Protein AF-0000000085039872 (afdb_homodimer)

Solvent-accessible surface area (backbone atoms only — not comparable to full-atom values): 9901 Å² total; per-residue (Å²): 134,81,89,38,72,61,53,52,48,52,49,47,51,44,14,47,50,48,13,51,53,54,41,58,43,52,74,79,41,54,64,68,53,47,43,44,52,51,32,53,51,38,56,72,77,28,50,69,60,43,20,66,67,54,72,44,53,57,71,58,50,53,54,45,37,35,90,90,46,76,33,38,34,58,56,52,52,41,49,38,44,56,66,24,22,34,84,36,50,37,41,59,116,131,84,78,51,69,62,48,47,48,54,47,46,52,43,15,47,50,48,14,52,53,53,41,59,44,55,74,80,41,55,63,66,52,45,42,45,52,50,33,53,51,38,55,71,76,28,49,68,61,43,20,67,67,54,73,45,53,57,70,57,50,52,54,46,37,35,89,90,46,76,34,38,34,58,57,52,53,40,50,38,44,57,67,25,22,36,84,37,49,36,41,59,116

InterPro domains:
  IPR001387 Cro/C1-type, helix-turn-helix domain [cd00093] (43-84)
  IPR010982 Lambda repressor-like, DNA-binding domain superfamily [SSF47413] (28-87)
  IPR014057 Uncharacterized protein HI1420 [PF21716] (3-90)
  IPR014057 Uncharacterized protein HI1420 [PTHR40275] (4-89)
  IPR014057 Uncharacterized protein HI1420 [TIGR02684] (3-89)

pLDDT: mean 90.95, std 14.56, range [36.94, 98.75]

Sequence (186 aa):
MAITKFDIADYLDNEEMIAEYLNTVLEDGDSSDLIVAIGNIAKAIGMTKIAEKTGMSRPSLYKALADGAKPQFETIMKVLKAVGGQINIKPSSMAITKFDIADYLDNEEMIAEYLNTVLEDGDSSDLIVAIGNIAKAIGMTKIAEKTGMSRPSLYKALADGAKPQFETIMKVLKAVGGQINIKPSS

Organism: Cyclobacterium marinum (strain ATCC 25205 / DSM 745 / LMG 13164 / NCIMB 1802) (NCBI:txid880070)

Secondary structure (DSSP, 8-state):
----HHHHHHHHHHHHHHHHHHHHHHHH--HHHHHHHHHHHHHHH-HHHHHHHHT--HHHHHHHTSTT---BHHHHHHHHHHHTEEEEEEE--/---SHHHHHHHHHHHHHHHHHHHHHHHH--HHHHHHHHHHHHHHH-HHHHHHHHT--HHHHHHHTSTT---BHHHHHHHHHHHTEEEEEEE--

Foldseek 3Di:
DPVDPVVVVVVVVQLVVLAVVLVVCVVPHDPLSSLQSLLVLCVVVPLVQLCVQLVHDSVVSCQCSDRPHDHDPSSSQSSCVSSNHHDDDDDPD/DVCPPVVVVVVVVQLVVLAVVLVVCVVPHDPLSSLLSLLVLCVVVPLVQLCVQLVHDSVVSCQCSDRPHDHDPSSSQSSCVSSNHHDDDDDPD

Radius of gyration: 17.69 Å; Cα contacts (8 Å, |Δi|>4): 233; chains: 2; bounding box: 33×69×35 Å

Structure (mmCIF, N/CA/C/O backbone):
data_AF-0000000085039872-model_v1
#
loop_
_entity.id
_entity.type
_entity.pdbx_description
1 polymer 'Addiction module antidote protein'
#
loop_
_atom_site.group_PDB
_atom_site.id
_atom_site.type_symbol
_atom_site.label_atom_id
_atom_site.label_alt_id
_atom_site.label_comp_id
_atom_site.label_asym_id
_atom_site.label_entity_id
_atom_site.label_seq_id
_atom_site.pdbx_PDB_ins_code
_atom_site.Cartn_x
_atom_site.Cartn_y
_atom_site.Cartn_z
_atom_site.occupancy
_atom_site.B_iso_or_equiv
_atom_site.auth_seq_id
_atom_site.auth_comp_id
_atom_site.auth_asym_id
_atom_site.auth_atom_id
_atom_site.pdbx_PDB_model_num
ATOM 1 N N . MET A 1 1 ? 5.84 -37.875 2.061 1 36.94 1 MET A N 1
ATOM 2 C CA . MET A 1 1 ? 5.699 -37.062 0.844 1 36.94 1 MET A CA 1
ATOM 3 C C . MET A 1 1 ? 6.598 -35.844 0.891 1 36.94 1 MET A C 1
ATOM 5 O O . MET A 1 1 ? 6.516 -35.031 1.822 1 36.94 1 MET A O 1
ATOM 9 N N . ALA A 1 2 ? 7.863 -35.812 0.574 1 40.81 2 ALA A N 1
ATOM 10 C CA . ALA A 1 2 ? 9.109 -35.062 0.648 1 40.81 2 ALA A CA 1
ATOM 11 C C . ALA A 1 2 ? 8.93 -33.656 0.064 1 40.81 2 ALA A C 1
ATOM 13 O O . ALA A 1 2 ? 9.891 -33.062 -0.414 1 40.81 2 ALA A O 1
ATOM 14 N N . ILE A 1 3 ? 7.734 -33.188 -0.347 1 49.38 3 ILE A N 1
ATOM 15 C CA . ILE A 1 3 ? 7.371 -31.875 -0.885 1 49.38 3 ILE A CA 1
ATOM 16 C C . ILE A 1 3 ? 7.848 -30.781 0.063 1 49.38 3 ILE A C 1
ATOM 18 O O . ILE A 1 3 ? 7.117 -30.375 0.966 1 49.38 3 ILE A O 1
ATOM 22 N N . THR A 1 4 ? 9.039 -30.953 0.966 1 50.16 4 THR A N 1
ATOM 23 C CA . THR A 1 4 ? 9.758 -30.875 2.232 1 50.16 4 THR A CA 1
ATOM 24 C C . THR A 1 4 ? 10.289 -29.469 2.467 1 50.16 4 THR A C 1
ATOM 26 O O . THR A 1 4 ? 10.234 -28.609 1.573 1 50.16 4 THR A O 1
ATOM 29 N N . LYS A 1 5 ? 11.25 -29.266 3.365 1 52.75 5 LYS A N 1
ATOM 30 C CA . LYS A 1 5 ? 12.109 -28.172 3.822 1 52.75 5 LYS A CA 1
ATOM 31 C C . LYS A 1 5 ? 12.625 -27.344 2.648 1 52.75 5 LYS A C 1
ATOM 33 O O . LYS A 1 5 ? 12.758 -26.125 2.754 1 52.75 5 LYS A O 1
ATOM 38 N N . PHE A 1 6 ? 12.883 -28.078 1.509 1 50.62 6 PHE A N 1
ATOM 39 C CA . PHE A 1 6 ? 13.43 -27.406 0.333 1 50.62 6 PHE A CA 1
ATOM 40 C C . PHE A 1 6 ? 12.391 -26.516 -0.318 1 50.62 6 PHE A C 1
ATOM 42 O O . PHE A 1 6 ? 12.695 -25.375 -0.711 1 50.62 6 PHE A O 1
ATOM 49 N N . ASP A 1 7 ? 11.07 -27 -0.338 1 59.34 7 ASP A N 1
ATOM 50 C CA . ASP A 1 7 ? 10.008 -26.203 -0.963 1 59.34 7 ASP A CA 1
ATOM 51 C C . ASP A 1 7 ? 9.734 -24.922 -0.178 1 59.34 7 ASP A C 1
ATOM 53 O O . ASP A 1 7 ? 9.57 -23.859 -0.765 1 59.34 7 ASP A O 1
ATOM 57 N N . ILE A 1 8 ? 9.961 -25.25 1.129 1 58.97 8 ILE A N 1
ATOM 58 C CA . ILE A 1 8 ? 9.711 -24.078 1.964 1 58.97 8 ILE A CA 1
ATOM 59 C C . ILE A 1 8 ? 10.867 -23.094 1.818 1 58.97 8 ILE A C 1
ATOM 61 O O . ILE A 1 8 ? 10.648 -21.875 1.741 1 58.97 8 ILE A O 1
ATOM 65 N N . ALA A 1 9 ? 12.039 -23.641 1.835 1 59.62 9 ALA A N 1
ATOM 66 C CA . ALA A 1 9 ? 13.219 -22.797 1.682 1 59.62 9 ALA A CA 1
ATOM 67 C C . ALA A 1 9 ? 13.195 -22.047 0.348 1 59.62 9 ALA A C 1
ATOM 69 O O . ALA A 1 9 ? 13.516 -20.859 0.286 1 59.62 9 ALA A O 1
ATOM 70 N N . ASP A 1 10 ? 12.773 -22.797 -0.732 1 68.5 10 ASP A N 1
ATOM 71 C CA . ASP A 1 10 ? 12.688 -22.172 -2.051 1 68.5 10 ASP A CA 1
ATOM 72 C C . ASP A 1 10 ? 11.586 -21.109 -2.084 1 68.5 10 ASP A C 1
ATOM 74 O O . ASP A 1 10 ? 11.773 -20.047 -2.674 1 68.5 10 ASP A O 1
ATOM 78 N N . TYR A 1 11 ? 10.625 -21.531 -1.371 1 69.75 11 TYR A N 1
ATOM 79 C CA . TYR A 1 11 ? 9.516 -20.594 -1.302 1 69.75 11 TYR A CA 1
ATOM 80 C C . TYR A 1 11 ? 9.922 -19.328 -0.552 1 69.75 11 TYR A C 1
ATOM 82 O O . TYR A 1 11 ? 9.664 -18.203 -1.019 1 69.75 11 TYR A O 1
ATOM 90 N N . LEU A 1 12 ? 10.594 -19.547 0.57 1 69.25 12 LEU A N 1
ATOM 91 C CA . LEU A 1 12 ? 11.055 -18.422 1.383 1 69.25 12 LEU A CA 1
ATOM 92 C C . LEU A 1 12 ? 12.07 -17.578 0.619 1 69.25 12 LEU A C 1
ATOM 94 O O . LEU A 1 12 ? 12.016 -16.344 0.664 1 69.25 12 LEU A O 1
ATOM 98 N N . ASP A 1 13 ? 12.883 -18.297 0.094 1 74.75 13 ASP A N 1
ATOM 99 C CA . ASP A 1 13 ? 13.891 -17.594 -0.701 1 74.75 13 ASP A CA 1
ATOM 100 C C . ASP A 1 13 ? 13.234 -16.766 -1.812 1 74.75 13 ASP A C 1
ATOM 102 O O . ASP A 1 13 ? 13.672 -15.656 -2.109 1 74.75 13 ASP A O 1
ATOM 106 N N . ASN A 1 14 ? 12.18 -17.312 -2.146 1 88.06 14 ASN A N 1
ATOM 107 C CA . ASN A 1 14 ? 11.469 -16.594 -3.209 1 88.06 14 ASN A CA 1
ATOM 108 C C . ASN A 1 14 ? 10.766 -15.359 -2.68 1 88.06 14 ASN A C 1
ATOM 110 O O . ASN A 1 14 ? 10.852 -14.281 -3.279 1 88.06 14 ASN A O 1
ATOM 114 N N . GLU A 1 15 ? 10.25 -15.516 -1.491 1 94.69 15 GLU A N 1
ATOM 115 C CA . GLU A 1 15 ? 9.555 -14.367 -0.929 1 94.69 15 GLU A CA 1
ATOM 116 C C . GLU A 1 15 ? 10.539 -13.258 -0.555 1 94.69 15 GLU A C 1
ATOM 118 O O . GLU A 1 15 ? 10.234 -12.07 -0.717 1 94.69 15 GLU A O 1
ATOM 123 N N . GLU A 1 16 ? 11.68 -13.68 -0.037 1 95.12 16 GLU A N 1
ATOM 124 C CA . GLU A 1 16 ? 12.727 -12.711 0.293 1 95.12 16 GLU A CA 1
ATOM 125 C C . GLU A 1 16 ? 13.203 -11.969 -0.952 1 95.12 16 GLU A C 1
ATOM 127 O O . GLU A 1 16 ? 13.414 -10.758 -0.916 1 95.12 16 GLU A O 1
ATOM 132 N N . MET A 1 17 ? 13.391 -12.688 -1.987 1 95.12 17 MET A N 1
ATOM 133 C CA . MET A 1 17 ? 13.836 -12.094 -3.244 1 95.12 17 MET A CA 1
ATOM 134 C C . MET A 1 17 ? 12.781 -11.148 -3.801 1 95.12 17 MET A C 1
ATOM 136 O O . MET A 1 17 ? 13.109 -10.07 -4.309 1 95.12 17 MET A O 1
ATOM 140 N N . ILE A 1 18 ? 11.539 -11.555 -3.693 1 96.75 18 ILE A N 1
ATOM 141 C CA . ILE A 1 18 ? 10.43 -10.727 -4.148 1 96.75 18 ILE A CA 1
ATOM 142 C C . ILE A 1 18 ? 10.406 -9.414 -3.365 1 96.75 18 ILE A C 1
ATOM 144 O O . ILE A 1 18 ? 10.32 -8.336 -3.953 1 96.75 18 ILE A O 1
ATOM 148 N N . ALA A 1 19 ? 10.523 -9.531 -2.076 1 97.19 19 ALA A N 1
ATOM 149 C CA . ALA A 1 19 ? 10.531 -8.336 -1.235 1 97.19 19 ALA A CA 1
ATOM 150 C C . ALA A 1 19 ? 11.688 -7.414 -1.602 1 97.19 19 ALA A C 1
ATOM 152 O O . ALA A 1 19 ? 11.508 -6.199 -1.713 1 97.19 19 ALA A O 1
ATOM 153 N N . GLU A 1 20 ? 12.844 -7.969 -1.755 1 96.62 20 GLU A N 1
ATOM 154 C CA . GLU A 1 20 ? 14.016 -7.18 -2.113 1 96.62 20 GLU A CA 1
ATOM 155 C C . GLU A 1 20 ? 13.82 -6.469 -3.449 1 96.62 20 GLU A C 1
ATOM 157 O O . GLU A 1 20 ? 14.133 -5.285 -3.582 1 96.62 20 GLU A O 1
ATOM 162 N N . TYR A 1 21 ? 13.336 -7.172 -4.41 1 96.94 21 TYR A N 1
ATOM 163 C CA . TYR A 1 21 ? 13.094 -6.602 -5.73 1 96.94 21 TYR A CA 1
ATOM 164 C C . TYR A 1 21 ? 12.102 -5.445 -5.648 1 96.94 21 TYR A C 1
ATOM 166 O O . TYR A 1 21 ? 12.352 -4.371 -6.203 1 96.94 21 TYR A O 1
ATOM 174 N N . LEU A 1 22 ? 11 -5.664 -4.941 1 97.62 22 LEU A N 1
ATOM 175 C CA . LEU A 1 22 ? 9.969 -4.637 -4.836 1 97.62 22 LEU A CA 1
ATOM 176 C C . LEU A 1 22 ? 10.492 -3.418 -4.078 1 97.62 22 LEU A C 1
ATOM 178 O O . LEU A 1 22 ? 10.141 -2.281 -4.406 1 97.62 22 LEU A O 1
ATOM 182 N N . ASN A 1 23 ? 11.344 -3.66 -3.08 1 97.69 23 ASN A N 1
ATOM 183 C CA . ASN A 1 23 ? 11.938 -2.541 -2.354 1 97.69 23 ASN A CA 1
ATOM 184 C C . ASN A 1 23 ? 12.891 -1.744 -3.232 1 97.69 23 ASN A C 1
ATOM 186 O O . ASN A 1 23 ? 13.008 -0.526 -3.086 1 97.69 23 ASN A O 1
ATOM 190 N N . THR A 1 24 ? 13.578 -2.408 -4.145 1 97.25 24 THR A N 1
ATOM 191 C CA . THR A 1 24 ? 14.414 -1.697 -5.109 1 97.25 24 THR A CA 1
ATOM 192 C C . THR A 1 24 ? 13.562 -0.798 -6 1 97.25 24 THR A C 1
ATOM 194 O O . THR A 1 24 ? 13.961 0.325 -6.316 1 97.25 24 THR A O 1
ATOM 197 N N . VAL A 1 25 ? 12.398 -1.268 -6.406 1 96.75 25 VAL A N 1
ATOM 198 C CA . VAL A 1 25 ? 11.469 -0.5 -7.227 1 96.75 25 VAL A CA 1
ATOM 199 C C . VAL A 1 25 ? 10.984 0.726 -6.457 1 96.75 25 VAL A C 1
ATOM 201 O O . VAL A 1 25 ? 10.867 1.816 -7.02 1 96.75 25 VAL A O 1
ATOM 204 N N . LEU A 1 26 ? 10.75 0.556 -5.172 1 95.69 26 LEU A N 1
ATOM 205 C CA . LEU A 1 26 ? 10.195 1.605 -4.32 1 95.69 26 LEU A CA 1
ATOM 206 C C . LEU A 1 26 ? 11.227 2.703 -4.078 1 95.69 26 LEU A C 1
ATOM 208 O O . LEU A 1 26 ? 10.867 3.834 -3.742 1 95.69 26 LEU A O 1
ATOM 212 N N . GLU A 1 27 ? 12.523 2.428 -4.141 1 92.88 27 GLU A N 1
ATOM 213 C CA . GLU A 1 27 ? 13.578 3.396 -3.859 1 92.88 27 GLU A CA 1
ATOM 214 C C . GLU A 1 27 ? 13.484 4.602 -4.789 1 92.88 27 GLU A C 1
ATOM 216 O O . GLU A 1 27 ? 13.602 5.746 -4.348 1 92.88 27 GLU A O 1
ATOM 221 N N . ASP A 1 28 ? 13.172 4.34 -6.027 1 91.81 28 ASP A N 1
ATOM 222 C CA . ASP A 1 28 ? 13.164 5.441 -6.984 1 91.81 28 ASP A CA 1
ATOM 223 C C . ASP A 1 28 ? 11.859 5.477 -7.773 1 91.81 28 ASP A C 1
ATOM 225 O O . ASP A 1 28 ? 11.672 6.336 -8.633 1 91.81 28 ASP A O 1
ATOM 229 N N . GLY A 1 29 ? 11.047 4.594 -7.496 1 92.81 29 GLY A N 1
ATOM 230 C CA . GLY A 1 29 ? 9.828 4.488 -8.289 1 92.81 29 GLY A CA 1
ATOM 231 C C . GLY A 1 29 ? 8.609 5.062 -7.582 1 92.81 29 GLY A C 1
ATOM 232 O O . GLY A 1 29 ? 8.688 5.453 -6.414 1 92.81 29 GLY A O 1
ATOM 233 N N . ASP A 1 30 ? 7.551 5.156 -8.375 1 93.62 30 ASP A N 1
ATOM 234 C CA . ASP A 1 30 ? 6.273 5.617 -7.84 1 93.62 30 ASP A CA 1
ATOM 235 C C . ASP A 1 30 ? 5.262 4.477 -7.77 1 93.62 30 ASP A C 1
ATOM 237 O O . ASP A 1 30 ? 5.629 3.305 -7.902 1 93.62 30 ASP A O 1
ATOM 241 N N . SER A 1 31 ? 4.039 4.816 -7.445 1 95.44 31 SER A N 1
ATOM 242 C CA . SER A 1 31 ? 3.002 3.807 -7.273 1 95.44 31 SER A CA 1
ATOM 243 C C . SER A 1 31 ? 2.789 3.008 -8.555 1 95.44 31 SER A C 1
ATOM 245 O O . SER A 1 31 ? 2.555 1.798 -8.508 1 95.44 31 SER A O 1
ATOM 247 N N . SER A 1 32 ? 2.867 3.648 -9.711 1 96.88 32 SER A N 1
ATOM 248 C CA . SER A 1 32 ? 2.699 2.961 -10.984 1 96.88 32 SER A CA 1
ATOM 249 C C . SER A 1 32 ? 3.799 1.928 -11.203 1 96.88 32 SER A C 1
ATOM 251 O O . SER A 1 32 ? 3.535 0.827 -11.695 1 96.88 32 SER A O 1
ATOM 253 N N . ASP A 1 33 ? 5.035 2.326 -10.883 1 97.19 33 ASP A N 1
ATOM 254 C CA . ASP A 1 33 ? 6.148 1.394 -11.008 1 97.19 33 ASP A CA 1
ATOM 255 C C . ASP A 1 33 ? 5.93 0.156 -10.133 1 97.19 33 ASP A C 1
ATOM 257 O O . ASP A 1 33 ? 6.254 -0.961 -10.547 1 97.19 33 ASP A O 1
ATOM 261 N N . LEU A 1 34 ? 5.449 0.405 -8.969 1 97.5 34 LEU A N 1
ATOM 262 C CA . LEU A 1 34 ? 5.211 -0.714 -8.07 1 97.5 34 LEU A CA 1
ATOM 263 C C . LEU A 1 34 ? 4.125 -1.636 -8.617 1 97.5 34 LEU A C 1
ATOM 265 O O . LEU A 1 34 ? 4.266 -2.859 -8.57 1 97.5 34 LEU A O 1
ATOM 269 N N . ILE A 1 35 ? 3.078 -1.076 -9.141 1 97.94 35 ILE A N 1
ATOM 270 C CA . ILE A 1 35 ? 1.98 -1.853 -9.711 1 97.94 35 ILE A CA 1
ATOM 271 C C . ILE A 1 35 ? 2.5 -2.719 -10.859 1 97.94 35 ILE A C 1
ATOM 273 O O . ILE A 1 35 ? 2.189 -3.91 -10.93 1 97.94 35 ILE A O 1
ATOM 277 N N . VAL A 1 36 ? 3.311 -2.152 -11.688 1 97.06 36 VAL A N 1
ATOM 278 C CA . VAL A 1 36 ? 3.881 -2.875 -12.812 1 97.06 36 VAL A CA 1
ATOM 279 C C . VAL A 1 36 ? 4.746 -4.027 -12.312 1 97.06 36 VAL A C 1
ATOM 281 O O . VAL A 1 36 ? 4.648 -5.148 -12.812 1 97.06 36 VAL A O 1
ATOM 284 N N . ALA A 1 37 ? 5.574 -3.74 -11.336 1 97.81 37 ALA A N 1
ATOM 285 C CA . ALA A 1 37 ? 6.453 -4.766 -10.773 1 97.81 37 ALA A CA 1
ATOM 286 C C . ALA A 1 37 ? 5.645 -5.91 -10.172 1 97.81 37 ALA A C 1
ATOM 288 O O . ALA A 1 37 ? 5.949 -7.082 -10.398 1 97.81 37 ALA A O 1
ATOM 289 N N . ILE A 1 38 ? 4.641 -5.559 -9.422 1 98.06 38 ILE A N 1
ATOM 290 C CA . ILE A 1 38 ? 3.768 -6.562 -8.828 1 98.06 38 ILE A CA 1
ATOM 291 C C . ILE A 1 38 ? 3.098 -7.383 -9.922 1 98.06 38 ILE A C 1
ATOM 293 O O . ILE A 1 38 ? 3.01 -8.609 -9.828 1 98.06 38 ILE A O 1
ATOM 297 N N . GLY A 1 39 ? 2.598 -6.719 -10.883 1 97.69 39 GLY A N 1
ATOM 298 C CA . GLY A 1 39 ? 1.987 -7.398 -12.008 1 97.69 39 GLY A CA 1
ATOM 299 C C . GLY A 1 39 ? 2.924 -8.383 -12.688 1 97.69 39 GLY A C 1
ATOM 300 O O . GLY A 1 39 ? 2.523 -9.492 -13.031 1 97.69 39 GLY A O 1
ATOM 301 N N . ASN A 1 40 ? 4.172 -8.008 -12.945 1 97.44 40 ASN A N 1
ATOM 302 C CA . ASN A 1 40 ? 5.168 -8.883 -13.555 1 97.44 40 ASN A CA 1
ATOM 303 C C . ASN A 1 40 ? 5.41 -10.125 -12.711 1 97.44 40 ASN A C 1
ATOM 305 O O . ASN A 1 40 ? 5.508 -11.234 -13.242 1 97.44 40 ASN A O 1
ATOM 309 N N . ILE A 1 41 ? 5.52 -9.891 -11.43 1 97.56 41 ILE A N 1
ATOM 310 C CA . ILE A 1 41 ? 5.723 -11.008 -10.516 1 97.56 41 ILE A CA 1
ATOM 311 C C . ILE A 1 41 ? 4.512 -11.938 -10.555 1 97.56 41 ILE A C 1
ATOM 313 O O . ILE A 1 41 ? 4.656 -13.156 -10.617 1 97.56 41 ILE A O 1
ATOM 317 N N . ALA A 1 42 ? 3.309 -11.391 -10.5 1 97.44 42 ALA A N 1
ATOM 318 C CA . ALA A 1 42 ? 2.07 -12.164 -10.539 1 97.44 42 ALA A CA 1
ATOM 319 C C . ALA A 1 42 ? 2.002 -13.023 -11.805 1 97.44 42 ALA A C 1
ATOM 321 O O . ALA A 1 42 ? 1.667 -14.203 -11.734 1 97.44 42 ALA A O 1
ATOM 322 N N . LYS A 1 43 ? 2.332 -12.438 -12.914 1 96.69 43 LYS A N 1
ATOM 323 C CA . LYS A 1 43 ? 2.342 -13.164 -14.18 1 96.69 43 LYS A CA 1
ATOM 324 C C . LYS A 1 43 ? 3.363 -14.297 -14.156 1 96.69 43 LYS A C 1
ATOM 326 O O . LYS A 1 43 ? 3.092 -15.391 -14.648 1 96.69 43 LYS A O 1
ATOM 331 N N . ALA A 1 44 ? 4.52 -14.039 -13.633 1 95.69 44 ALA A N 1
ATOM 332 C CA . ALA A 1 44 ? 5.574 -15.047 -13.555 1 95.69 44 ALA A CA 1
ATOM 333 C C . ALA A 1 44 ? 5.137 -16.219 -12.695 1 95.69 44 ALA A C 1
ATOM 335 O O . ALA A 1 44 ? 5.445 -17.375 -13.008 1 95.69 44 ALA A O 1
ATOM 336 N N . ILE A 1 45 ? 4.488 -15.977 -11.609 1 94.5 45 ILE A N 1
ATOM 337 C CA . ILE A 1 45 ? 3.996 -17.016 -10.711 1 94.5 45 ILE A CA 1
ATOM 338 C C . ILE A 1 45 ? 2.855 -17.781 -11.383 1 94.5 45 ILE A C 1
ATOM 340 O O . ILE A 1 45 ? 2.764 -19 -11.266 1 94.5 45 ILE A O 1
ATOM 344 N N . GLY A 1 46 ? 2.053 -17.094 -12.117 1 96.94 46 GLY A N 1
ATOM 345 C CA . GLY A 1 46 ? 0.875 -17.641 -12.773 1 96.94 46 GLY A CA 1
ATOM 346 C C . GLY A 1 46 ? -0.42 -17.016 -12.289 1 96.94 46 GLY A C 1
ATOM 347 O O . GLY A 1 46 ? -0.792 -17.172 -11.125 1 96.94 46 GLY A O 1
ATOM 348 N N . MET A 1 47 ? -1.187 -16.469 -13.203 1 97.5 47 MET A N 1
ATOM 349 C CA . MET A 1 47 ? -2.379 -15.688 -12.867 1 97.5 47 MET A CA 1
ATOM 350 C C . MET A 1 47 ? -3.475 -16.594 -12.312 1 97.5 47 MET A C 1
ATOM 352 O O . MET A 1 47 ? -4.316 -16.141 -11.531 1 97.5 47 MET A O 1
ATOM 356 N N . THR A 1 48 ? -3.514 -17.844 -12.672 1 98.06 48 THR A N 1
ATOM 357 C CA . THR A 1 48 ? -4.473 -18.781 -12.109 1 98.06 48 THR A CA 1
ATOM 358 C C . THR A 1 48 ? -4.254 -18.953 -10.609 1 98.06 48 THR A C 1
ATOM 360 O O . THR A 1 48 ? -5.207 -18.875 -9.828 1 98.06 48 THR A O 1
ATOM 363 N N . LYS A 1 49 ? -2.998 -19.109 -10.234 1 97.69 49 LYS A N 1
ATOM 364 C CA . LYS A 1 49 ? -2.656 -19.234 -8.82 1 97.69 49 LYS A 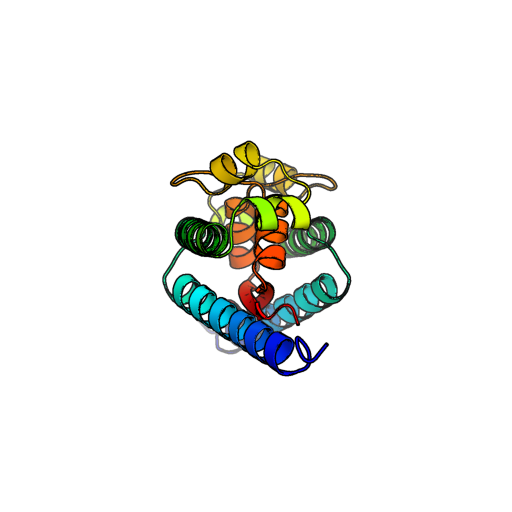CA 1
ATOM 365 C C . LYS A 1 49 ? -2.967 -17.953 -8.055 1 97.69 49 LYS A C 1
ATOM 367 O O . LYS A 1 49 ? -3.492 -18 -6.941 1 97.69 49 LYS A O 1
ATOM 372 N N . ILE A 1 50 ? -2.635 -16.812 -8.656 1 97.94 50 ILE A N 1
ATOM 373 C CA . ILE A 1 50 ? -2.893 -15.523 -8.031 1 97.94 50 ILE A CA 1
ATOM 374 C C . ILE A 1 50 ? -4.395 -15.336 -7.836 1 97.94 50 ILE A C 1
ATOM 376 O O . ILE A 1 50 ? -4.836 -14.867 -6.781 1 97.94 50 ILE A O 1
ATOM 380 N N . ALA A 1 51 ? -5.176 -15.695 -8.812 1 98.69 51 ALA A N 1
ATOM 381 C CA . ALA A 1 51 ? -6.633 -15.602 -8.727 1 98.69 51 ALA A CA 1
ATOM 382 C C . ALA A 1 51 ? -7.168 -16.438 -7.566 1 98.69 51 ALA A C 1
ATOM 384 O O . ALA A 1 51 ? -8.023 -15.969 -6.805 1 98.69 51 ALA A O 1
ATOM 385 N N . GLU A 1 52 ? -6.703 -17.578 -7.395 1 98.31 52 GLU A N 1
ATOM 386 C CA . GLU A 1 52 ? -7.121 -18.469 -6.312 1 98.31 52 GLU A CA 1
ATOM 387 C C . GLU A 1 52 ? -6.785 -17.875 -4.949 1 98.31 52 GLU A C 1
ATOM 389 O O . GLU A 1 52 ? -7.629 -17.859 -4.047 1 98.31 52 GLU A O 1
ATOM 394 N N . LYS A 1 53 ? -5.617 -17.344 -4.832 1 97.06 53 LYS A N 1
ATOM 395 C CA . LYS A 1 53 ? -5.156 -16.812 -3.551 1 97.06 53 LYS A CA 1
ATOM 396 C C . LYS A 1 53 ? -5.883 -15.523 -3.191 1 97.06 53 LYS A C 1
ATOM 398 O O . LYS A 1 53 ? -6.113 -15.234 -2.016 1 97.06 53 LYS A O 1
ATOM 403 N N . THR A 1 54 ? -6.234 -14.727 -4.18 1 97.94 54 THR A N 1
ATOM 404 C CA . THR A 1 54 ? -6.816 -13.406 -3.934 1 97.94 54 THR A CA 1
ATOM 405 C C . THR A 1 54 ? -8.336 -13.477 -3.918 1 97.94 54 THR A C 1
ATOM 407 O O . THR A 1 54 ? -9.008 -12.562 -3.438 1 97.94 54 THR A O 1
ATOM 410 N N . GLY A 1 55 ? -8.914 -14.484 -4.555 1 98.25 55 GLY A N 1
ATOM 411 C CA . GLY A 1 55 ? -10.352 -14.57 -4.73 1 98.25 55 GLY A CA 1
ATOM 412 C C . GLY A 1 55 ? -10.867 -13.672 -5.844 1 98.25 55 GLY A C 1
ATOM 413 O O . GLY A 1 55 ? -12.07 -13.406 -5.926 1 98.25 55 GLY A O 1
ATOM 414 N N . MET A 1 56 ? -10.016 -13.211 -6.699 1 98.38 56 MET A N 1
ATOM 415 C CA . MET A 1 56 ? -10.383 -12.375 -7.836 1 98.38 56 MET A CA 1
ATOM 416 C C . MET A 1 56 ? -10.352 -13.164 -9.133 1 98.38 56 MET A C 1
ATOM 418 O O . MET A 1 56 ? -9.633 -14.164 -9.242 1 98.38 56 MET A O 1
ATOM 422 N N . SER A 1 57 ? -11.117 -12.727 -10.078 1 98.5 57 SER A N 1
ATOM 423 C CA . SER A 1 57 ? -11.078 -13.398 -11.375 1 98.5 57 SER A CA 1
ATOM 424 C C . SER A 1 57 ? -9.828 -13.023 -12.156 1 98.5 57 SER A C 1
ATOM 426 O O . SER A 1 57 ? -9.266 -11.945 -11.961 1 98.5 57 SER A O 1
ATOM 428 N N . ARG A 1 58 ? -9.445 -13.906 -13.047 1 98.12 58 ARG A N 1
ATOM 429 C CA . ARG A 1 58 ? -8.289 -13.641 -13.891 1 98.12 58 ARG A CA 1
ATOM 430 C C . ARG A 1 58 ? -8.484 -12.359 -14.703 1 98.12 58 ARG A C 1
ATOM 432 O O . ARG A 1 58 ? -7.602 -11.5 -14.727 1 98.12 58 ARG A O 1
ATOM 439 N N . PRO A 1 59 ? -9.586 -12.133 -15.359 1 98.25 59 PRO A N 1
ATOM 440 C CA . PRO A 1 59 ? -9.773 -10.875 -16.078 1 98.25 59 PRO A CA 1
ATOM 441 C C . PRO A 1 59 ? -9.672 -9.648 -15.18 1 98.25 59 PRO A C 1
ATOM 443 O O . PRO A 1 59 ? -9.086 -8.633 -15.578 1 98.25 59 PRO A O 1
ATOM 446 N N . SER A 1 60 ? -10.188 -9.703 -14 1 98.5 60 SER A N 1
ATOM 447 C CA . SER A 1 60 ? -10.094 -8.594 -13.055 1 98.5 60 SER A CA 1
ATOM 448 C C . SER A 1 60 ? -8.648 -8.305 -12.688 1 98.5 60 SER A C 1
ATOM 450 O O . SER A 1 60 ? -8.25 -7.141 -12.578 1 98.5 60 SER A O 1
ATOM 452 N N . LEU A 1 61 ? -7.898 -9.352 -12.508 1 98.75 61 LEU A N 1
ATOM 453 C CA . LEU A 1 61 ? -6.496 -9.203 -12.141 1 98.75 61 LEU A CA 1
ATOM 454 C C . LEU A 1 61 ? -5.695 -8.578 -13.273 1 98.75 61 LEU A C 1
ATOM 456 O O . LEU A 1 61 ? -4.867 -7.691 -13.047 1 98.75 61 LEU A O 1
ATOM 460 N N . TYR A 1 62 ? -5.93 -8.961 -14.461 1 98.19 62 TYR A N 1
ATOM 461 C CA . TYR A 1 62 ? -5.238 -8.398 -15.609 1 98.19 62 TYR A CA 1
ATOM 462 C C . TYR A 1 62 ? -5.566 -6.918 -15.766 1 98.19 62 TYR A C 1
ATOM 464 O O . TYR A 1 62 ? -4.695 -6.113 -16.109 1 98.19 62 TYR A O 1
ATOM 472 N N . LYS A 1 63 ? -6.77 -6.621 -15.555 1 98.19 63 LYS A N 1
ATOM 473 C CA . LYS A 1 63 ? -7.18 -5.223 -15.648 1 98.19 63 LYS A CA 1
ATOM 474 C C . LYS A 1 63 ? -6.52 -4.387 -14.555 1 98.19 63 LYS A C 1
ATOM 476 O O . LYS A 1 63 ? -6.02 -3.291 -14.82 1 98.19 63 LYS A O 1
ATOM 481 N N . ALA A 1 64 ? -6.523 -4.867 -13.398 1 98.44 64 ALA A N 1
ATOM 482 C CA . ALA A 1 64 ? -6.012 -4.141 -12.242 1 98.44 64 ALA A CA 1
ATOM 483 C C . ALA A 1 64 ? -4.5 -3.938 -12.344 1 98.44 64 ALA A C 1
ATOM 485 O O . ALA A 1 64 ? -3.965 -2.945 -11.852 1 98.44 64 ALA A O 1
ATOM 486 N N . LEU A 1 65 ? -3.799 -4.895 -12.969 1 98.25 65 LEU A N 1
ATOM 487 C CA . LEU A 1 65 ? -2.342 -4.875 -12.992 1 98.25 65 LEU A CA 1
ATOM 488 C C . LEU A 1 65 ? -1.823 -4.402 -14.352 1 98.25 65 LEU A C 1
ATOM 490 O O . LEU A 1 65 ? -0.63 -4.516 -14.633 1 98.25 65 LEU A O 1
ATOM 494 N N . ALA A 1 66 ? -2.715 -3.941 -15.164 1 96.81 66 ALA A N 1
ATOM 495 C CA . ALA A 1 66 ? -2.342 -3.451 -16.484 1 96.81 66 ALA A CA 1
ATOM 496 C C . ALA A 1 66 ? -1.587 -2.129 -16.391 1 96.81 66 ALA A C 1
ATOM 498 O O . ALA A 1 66 ? -1.734 -1.394 -15.414 1 96.81 66 ALA A O 1
ATOM 499 N N . ASP A 1 67 ? -0.77 -1.842 -17.375 1 93.69 67 ASP A N 1
ATOM 500 C CA . ASP A 1 67 ? -0.084 -0.555 -17.438 1 93.69 67 ASP A CA 1
ATOM 501 C C . ASP A 1 67 ? -1.082 0.601 -17.422 1 93.69 67 ASP A C 1
ATOM 503 O O . ASP A 1 67 ? -2.066 0.59 -18.156 1 93.69 67 ASP A O 1
ATOM 507 N N . GLY A 1 68 ? -0.788 1.567 -16.516 1 95.25 68 GLY A N 1
ATOM 508 C CA . GLY A 1 68 ? -1.624 2.756 -16.469 1 95.25 68 GLY A CA 1
ATOM 509 C C . GLY A 1 68 ? -2.867 2.576 -15.609 1 95.25 68 GLY A C 1
ATOM 510 O O . GLY A 1 68 ? -3.615 3.531 -15.383 1 95.25 68 GLY A O 1
ATOM 511 N N . ALA A 1 69 ? -3.156 1.354 -15.125 1 97.25 69 ALA A N 1
ATOM 512 C CA . ALA A 1 69 ? -4.324 1.1 -14.289 1 97.25 69 ALA A CA 1
ATOM 513 C C . ALA A 1 69 ? -4.234 1.867 -12.969 1 97.25 69 ALA A C 1
ATOM 515 O O . ALA A 1 69 ? -3.145 2.271 -12.555 1 97.25 69 ALA A O 1
ATOM 516 N N . LYS A 1 70 ? -5.352 2.105 -12.406 1 97.88 70 LYS A N 1
ATOM 517 C CA . LYS A 1 70 ? -5.477 2.742 -11.094 1 97.88 70 LYS A CA 1
ATOM 518 C C . LYS A 1 70 ? -6.23 1.845 -10.117 1 97.88 70 LYS A C 1
ATOM 520 O O . LYS A 1 70 ? -7.305 2.213 -9.633 1 97.88 70 LYS A O 1
ATOM 525 N N . PRO A 1 71 ? -5.676 0.751 -9.805 1 98.69 71 PRO A N 1
ATOM 526 C CA . PRO A 1 71 ? -6.367 -0.226 -8.961 1 98.69 71 PRO A CA 1
ATOM 527 C C . PRO A 1 71 ? -6.676 0.312 -7.562 1 98.69 71 PRO A C 1
ATOM 529 O O . PRO A 1 71 ? -6.039 1.27 -7.113 1 98.69 71 PRO A O 1
ATOM 532 N N . GLN A 1 72 ? -7.652 -0.348 -6.984 1 98.56 72 GLN A N 1
ATOM 533 C CA . GLN A 1 72 ? -7.941 -0.08 -5.582 1 98.56 72 GLN A CA 1
ATOM 534 C C . GLN A 1 72 ? -6.773 -0.499 -4.691 1 98.56 72 GLN A C 1
ATOM 536 O O . GLN A 1 72 ? -6.051 -1.444 -5.012 1 98.56 72 GLN A O 1
ATOM 541 N N . PHE A 1 73 ? -6.695 0.186 -3.566 1 98.56 73 PHE A N 1
ATOM 542 C CA . PHE A 1 73 ? -5.668 -0.131 -2.578 1 98.56 73 PHE A CA 1
ATOM 543 C C . PHE A 1 73 ? -5.816 -1.567 -2.09 1 98.56 73 PHE A C 1
ATOM 545 O O . PHE A 1 73 ? -4.836 -2.314 -2.041 1 98.56 73 PHE A O 1
ATOM 552 N N . GLU A 1 74 ? -7.008 -1.979 -1.809 1 98 74 GLU A N 1
ATOM 553 C CA . GLU A 1 74 ? -7.273 -3.326 -1.312 1 98 74 GLU A CA 1
ATOM 554 C C . GLU A 1 74 ? -6.832 -4.383 -2.322 1 98 74 GLU A C 1
ATOM 556 O O . GLU A 1 74 ? -6.293 -5.426 -1.942 1 98 74 GLU A O 1
ATOM 561 N N . THR A 1 75 ? -7.051 -4.145 -3.557 1 98.38 75 THR A N 1
ATOM 562 C CA . THR A 1 75 ? -6.664 -5.07 -4.613 1 98.38 75 THR A CA 1
ATOM 563 C C . THR A 1 75 ? -5.156 -5.289 -4.621 1 98.38 75 THR A C 1
ATOM 565 O O . THR A 1 75 ? -4.688 -6.43 -4.648 1 98.38 75 THR A O 1
ATOM 568 N N . ILE A 1 76 ? -4.41 -4.176 -4.582 1 98.38 76 ILE A N 1
ATOM 569 C CA . ILE A 1 76 ? -2.955 -4.262 -4.617 1 98.38 76 ILE A CA 1
ATOM 570 C C . ILE A 1 76 ? -2.451 -4.992 -3.375 1 98.38 76 ILE A C 1
ATOM 572 O O . ILE A 1 76 ? -1.527 -5.805 -3.457 1 98.38 76 ILE A O 1
ATOM 576 N N . MET A 1 77 ? -3.066 -4.707 -2.252 1 97.56 77 MET A N 1
ATOM 577 C CA . MET A 1 77 ? -2.67 -5.387 -1.022 1 97.56 77 MET A CA 1
ATOM 578 C C . MET A 1 77 ? -2.896 -6.891 -1.135 1 97.56 77 MET A C 1
ATOM 580 O O . MET A 1 77 ? -2.049 -7.684 -0.721 1 97.56 77 MET A O 1
ATOM 584 N N . LYS A 1 78 ? -4.016 -7.305 -1.661 1 97.12 78 LYS A N 1
ATOM 585 C CA . LYS A 1 78 ? -4.316 -8.727 -1.834 1 97.12 78 LYS A CA 1
ATOM 586 C C . LYS A 1 78 ? -3.311 -9.391 -2.764 1 97.12 78 LYS A C 1
ATOM 588 O O . LYS A 1 78 ? -2.82 -10.484 -2.477 1 97.12 78 LYS A O 1
ATOM 593 N N . VAL A 1 79 ? -3.055 -8.75 -3.873 1 98.38 79 VAL A N 1
ATOM 594 C CA . VAL A 1 79 ? -2.129 -9.328 -4.84 1 98.38 79 VAL A CA 1
ATOM 595 C C . VAL A 1 79 ? -0.723 -9.375 -4.246 1 98.38 79 VAL A C 1
ATOM 597 O O . VAL A 1 79 ? 0.005 -10.352 -4.43 1 98.38 79 VAL A O 1
ATOM 600 N N . LEU A 1 80 ? -0.297 -8.312 -3.578 1 98 80 LEU A N 1
ATOM 601 C CA . LEU A 1 80 ? 1.009 -8.281 -2.93 1 98 80 LEU A CA 1
ATOM 602 C C . LEU A 1 80 ? 1.172 -9.469 -1.979 1 98 80 LEU A C 1
ATOM 604 O O . LEU A 1 80 ? 2.201 -10.141 -1.995 1 98 80 LEU A O 1
ATOM 608 N N . LYS A 1 81 ? 0.2 -9.68 -1.167 1 96.5 81 LYS A N 1
ATOM 609 C CA . LYS A 1 81 ? 0.237 -10.82 -0.251 1 96.5 81 LYS A CA 1
ATOM 610 C C . LYS A 1 81 ? 0.318 -12.141 -1.014 1 96.5 81 LYS A C 1
ATOM 612 O O . LYS A 1 81 ? 1.071 -13.039 -0.632 1 96.5 81 LYS A O 1
ATOM 617 N N . ALA A 1 82 ? -0.409 -12.266 -2.08 1 96.81 82 ALA A N 1
ATOM 618 C CA . ALA A 1 82 ? -0.469 -13.484 -2.879 1 96.81 82 ALA A CA 1
ATOM 619 C C . ALA A 1 82 ? 0.882 -13.789 -3.52 1 96.81 82 ALA A C 1
ATOM 621 O O . ALA A 1 82 ? 1.235 -14.953 -3.719 1 96.81 82 ALA A O 1
ATOM 622 N N . VAL A 1 83 ? 1.619 -12.734 -3.838 1 96.75 83 VAL A N 1
ATOM 623 C CA . VAL A 1 83 ? 2.9 -12.969 -4.496 1 96.75 83 VAL A CA 1
ATOM 624 C C . VAL A 1 83 ? 3.99 -13.172 -3.449 1 96.75 83 VAL A C 1
ATOM 626 O O . VAL A 1 83 ? 5.145 -13.445 -3.789 1 96.75 83 VAL A O 1
ATOM 629 N N . GLY A 1 84 ? 3.668 -12.969 -2.209 1 96.12 84 GLY A N 1
ATOM 630 C CA . GLY A 1 84 ? 4.594 -13.32 -1.145 1 96.12 84 GLY A CA 1
ATOM 631 C C . GLY A 1 84 ? 5.168 -12.109 -0.431 1 96.12 84 GLY A C 1
ATOM 632 O O . GLY A 1 84 ? 6.191 -12.219 0.249 1 96.12 84 GLY A O 1
ATOM 633 N N . GLY A 1 85 ? 4.562 -10.953 -0.667 1 96.44 85 GLY A N 1
ATOM 634 C CA . GLY A 1 85 ? 4.965 -9.734 0.013 1 96.44 85 GLY A CA 1
ATOM 635 C C . GLY A 1 85 ? 3.922 -9.227 0.988 1 96.44 85 GLY A C 1
ATOM 636 O O . GLY A 1 85 ? 2.764 -9.641 0.943 1 96.44 85 GLY A O 1
ATOM 637 N N . GLN A 1 86 ? 4.387 -8.391 1.857 1 96.06 86 GLN A N 1
ATOM 638 C CA . GLN A 1 86 ? 3.51 -7.668 2.771 1 96.06 86 GLN A CA 1
ATOM 639 C C . GLN A 1 86 ? 4.016 -6.25 3.008 1 96.06 86 GLN A C 1
ATOM 641 O O . GLN A 1 86 ? 5.227 -6.016 3.064 1 96.06 86 GLN A O 1
ATOM 646 N N . ILE A 1 87 ? 3.066 -5.406 3.27 1 96.69 87 ILE A N 1
ATOM 647 C CA . ILE A 1 87 ? 3.43 -4.008 3.459 1 96.69 87 ILE A CA 1
ATOM 648 C C . ILE A 1 87 ? 4.016 -3.811 4.855 1 96.69 87 ILE A C 1
ATOM 650 O O . ILE A 1 87 ? 3.508 -4.363 5.832 1 96.69 87 ILE A O 1
ATOM 654 N N . ASN A 1 88 ? 4.98 -3.133 4.871 1 96.56 88 ASN A N 1
ATOM 655 C CA . ASN A 1 88 ? 5.555 -2.506 6.055 1 96.56 88 ASN A CA 1
ATOM 656 C C . ASN A 1 88 ? 5.777 -1.01 5.844 1 96.56 88 ASN A C 1
ATOM 658 O O . ASN A 1 88 ? 5.871 -0.545 4.707 1 96.56 88 ASN A O 1
ATOM 662 N N . ILE A 1 89 ? 5.684 -0.276 7.004 1 97.31 89 ILE A N 1
ATOM 663 C CA . ILE A 1 89 ? 5.797 1.173 6.879 1 97.31 89 ILE A CA 1
ATOM 664 C C . ILE A 1 89 ? 7.117 1.642 7.488 1 97.31 89 ILE A C 1
ATOM 666 O O . ILE A 1 89 ? 7.492 1.207 8.578 1 97.31 89 ILE A O 1
ATOM 670 N N . LYS A 1 90 ? 7.848 2.432 6.785 1 96.44 90 LYS A N 1
ATOM 671 C CA . LYS A 1 90 ? 9.023 3.107 7.316 1 96.44 90 LYS A CA 1
ATOM 672 C C . LYS A 1 90 ? 8.844 4.625 7.305 1 96.44 90 LYS A C 1
ATOM 674 O O . LYS A 1 90 ? 8.023 5.148 6.547 1 96.44 90 LYS A O 1
ATOM 679 N N . PRO A 1 91 ? 9.555 5.289 8.219 1 94.62 91 PRO A N 1
ATOM 680 C CA . PRO A 1 91 ? 9.484 6.75 8.156 1 94.62 91 PRO A CA 1
ATOM 681 C C . PRO A 1 91 ? 9.961 7.309 6.82 1 94.62 91 PRO A C 1
ATOM 683 O O . PRO A 1 91 ? 10.852 6.73 6.188 1 94.62 91 PRO A O 1
ATOM 686 N N . SER A 1 92 ? 9.305 8.406 6.359 1 86.06 92 SER A N 1
ATOM 687 C CA . SER A 1 92 ? 9.672 8.984 5.07 1 86.06 92 SER A CA 1
ATOM 688 C C . SER A 1 92 ? 11.062 9.602 5.121 1 86.06 92 SER A C 1
ATOM 690 O O . SER A 1 92 ? 11.727 9.734 4.086 1 86.06 92 SER A O 1
ATOM 692 N N . SER A 1 93 ? 11.484 10.172 6.086 1 74.69 93 SER A N 1
ATOM 693 C CA . SER A 1 93 ? 12.82 10.734 6.258 1 74.69 93 SER A CA 1
ATOM 694 C C . SER A 1 93 ? 13.742 9.758 6.988 1 74.69 93 SER A C 1
ATOM 696 O O . SER A 1 93 ? 13.281 8.945 7.793 1 74.69 93 SER A O 1
ATOM 698 N N . MET B 1 1 ? 16.531 32.25 13.359 1 38.66 1 MET B N 1
ATOM 699 C CA . MET B 1 1 ? 15.188 31.766 13.625 1 38.66 1 MET B CA 1
ATOM 700 C C . MET B 1 1 ? 15.211 30.312 14.07 1 38.66 1 MET B C 1
ATOM 702 O O . MET B 1 1 ? 15.742 29.438 13.367 1 38.66 1 MET B O 1
ATOM 706 N N . ALA B 1 2 ? 15.461 29.859 15.25 1 43.47 2 ALA B N 1
ATOM 707 C CA . ALA B 1 2 ? 15.766 28.688 16.062 1 43.47 2 ALA B CA 1
ATOM 708 C C . ALA B 1 2 ? 14.75 27.578 15.82 1 43.47 2 ALA B C 1
ATOM 710 O O . ALA B 1 2 ? 14.547 26.719 16.688 1 43.47 2 ALA B O 1
ATOM 711 N N . ILE B 1 3 ? 13.703 27.719 14.961 1 49.81 3 ILE B N 1
ATOM 712 C CA . ILE B 1 3 ? 12.633 26.812 14.57 1 49.81 3 ILE B CA 1
ATOM 713 C C . ILE B 1 3 ? 13.219 25.469 14.125 1 49.81 3 ILE B C 1
ATOM 715 O O . ILE B 1 3 ? 12.602 24.75 13.336 1 49.81 3 ILE B O 1
ATOM 719 N N . THR B 1 4 ? 14.617 25.188 14.156 1 50.34 4 THR B N 1
ATOM 720 C CA . THR B 1 4 ? 15.742 24.5 13.539 1 50.34 4 THR B CA 1
ATOM 721 C C . THR B 1 4 ? 15.648 23 13.773 1 50.34 4 THR B C 1
ATOM 723 O O . THR B 1 4 ? 14.953 22.297 13.039 1 50.34 4 THR B O 1
ATOM 726 N N . LYS B 1 5 ? 16.641 22.375 14.414 1 52.09 5 LYS B N 1
ATOM 727 C CA . LYS B 1 5 ? 16.984 21 14.758 1 52.09 5 LYS B CA 1
ATOM 728 C C . LYS B 1 5 ? 15.867 20.328 15.547 1 52.09 5 LYS B C 1
ATOM 730 O O . LYS B 1 5 ? 15.586 19.156 15.352 1 52.09 5 LYS B O 1
ATOM 735 N N . PHE B 1 6 ? 15.242 21.109 16.422 1 50.44 6 PHE B N 1
ATOM 736 C CA . PHE B 1 6 ? 14.18 20.578 17.266 1 50.44 6 PHE B CA 1
ATOM 737 C C . PHE B 1 6 ? 12.953 20.234 16.438 1 50.44 6 PHE B C 1
ATOM 739 O O . PHE B 1 6 ? 12.336 19.188 16.641 1 50.44 6 PHE B O 1
ATOM 746 N N . ASP B 1 7 ? 12.664 21.125 15.406 1 58.47 7 ASP B N 1
ATOM 747 C CA . ASP B 1 7 ? 11.5 20.891 14.555 1 58.47 7 ASP B CA 1
ATOM 748 C C . ASP B 1 7 ? 11.68 19.641 13.711 1 58.47 7 ASP B C 1
ATOM 750 O O . ASP B 1 7 ? 10.75 18.844 13.57 1 58.47 7 ASP B O 1
ATOM 754 N N . ILE B 1 8 ? 13.023 19.547 13.469 1 58.22 8 ILE B N 1
ATOM 755 C CA . ILE B 1 8 ? 13.289 18.359 12.648 1 58.22 8 ILE B CA 1
ATOM 756 C C . ILE B 1 8 ? 13.211 17.109 13.508 1 58.22 8 ILE B C 1
ATOM 758 O O . ILE B 1 8 ? 12.664 16.078 13.078 1 58.22 8 ILE B O 1
ATOM 762 N N . ALA B 1 9 ? 13.781 17.234 14.648 1 59.47 9 ALA B N 1
ATOM 763 C CA . ALA B 1 9 ? 13.758 16.094 15.57 1 59.47 9 ALA B CA 1
ATOM 764 C C . ALA B 1 9 ? 12.32 15.719 15.93 1 59.47 9 ALA B C 1
ATOM 766 O O . ALA B 1 9 ? 11.977 14.531 15.977 1 59.47 9 ALA B O 1
ATOM 767 N N . ASP B 1 10 ? 11.484 16.766 16.188 1 68.44 10 ASP B N 1
ATOM 768 C CA . ASP B 1 10 ? 10.078 16.516 16.516 1 68.44 10 ASP B CA 1
ATOM 769 C C . ASP B 1 10 ? 9.336 15.922 15.32 1 68.44 10 ASP B C 1
ATOM 771 O O . ASP B 1 10 ? 8.523 15.008 15.484 1 68.44 10 ASP B O 1
ATOM 775 N N . TYR B 1 11 ? 9.805 16.469 14.273 1 69.75 11 TYR B N 1
ATOM 776 C CA . TYR B 1 11 ? 9.195 15.961 13.047 1 69.75 11 TYR B CA 1
ATOM 777 C C . TYR B 1 11 ? 9.57 14.5 12.82 1 69.75 11 TYR B C 1
ATOM 779 O O . TYR B 1 11 ? 8.703 13.672 12.539 1 69.75 11 TYR B O 1
ATOM 787 N N . LEU B 1 12 ? 10.844 14.219 13.008 1 68.94 12 LEU B N 1
ATOM 788 C CA . LEU B 1 12 ? 11.344 12.859 12.836 1 68.94 12 LEU B CA 1
ATOM 789 C C . LEU B 1 12 ? 10.711 11.914 13.859 1 68.94 12 LEU B C 1
ATOM 791 O O . LEU B 1 12 ? 10.32 10.797 13.523 1 68.94 12 LEU B O 1
ATOM 795 N N . ASP B 1 13 ? 10.75 12.414 14.953 1 74.44 13 ASP B N 1
ATOM 796 C CA . ASP B 1 13 ? 10.141 11.617 16.016 1 74.44 13 ASP B CA 1
ATOM 797 C C . ASP B 1 13 ? 8.672 11.336 15.711 1 74.44 13 ASP B C 1
ATOM 799 O O . ASP B 1 13 ? 8.172 10.242 15.977 1 74.44 13 ASP B O 1
ATOM 803 N N . ASN B 1 14 ? 8.211 12.258 15.031 1 87.94 14 ASN B N 1
ATOM 804 C CA . ASN B 1 14 ? 6.809 12.086 14.688 1 87.94 14 ASN B CA 1
ATOM 805 C C . ASN B 1 14 ? 6.629 11.062 13.562 1 87.94 14 ASN B C 1
ATOM 807 O O . ASN B 1 14 ? 5.766 10.188 13.648 1 87.94 14 ASN B O 1
ATOM 811 N N . GLU B 1 15 ? 7.578 11.117 12.664 1 94.5 15 GLU B N 1
ATOM 812 C CA . GLU B 1 15 ? 7.457 10.164 11.562 1 94.5 15 GLU B CA 1
ATOM 813 C C . GLU B 1 15 ? 7.734 8.742 12.031 1 94.5 15 GLU B C 1
ATOM 815 O O . GLU B 1 15 ? 7.098 7.797 11.57 1 94.5 15 GLU B O 1
ATOM 820 N N . GLU B 1 16 ? 8.703 8.625 12.93 1 95.06 16 GLU B N 1
ATOM 821 C CA . GLU B 1 16 ? 9 7.316 13.492 1 95.06 16 GLU B CA 1
ATOM 822 C C . GLU B 1 16 ? 7.809 6.758 14.266 1 95.06 16 GLU B C 1
ATOM 824 O O . GLU B 1 16 ? 7.5 5.566 14.164 1 95.06 16 GLU B O 1
ATOM 829 N N . MET B 1 17 ? 7.199 7.582 15.016 1 95.06 17 MET B N 1
ATOM 830 C CA . MET B 1 17 ? 6.035 7.168 15.789 1 95.06 17 MET B CA 1
ATOM 831 C C . MET B 1 17 ? 4.879 6.785 14.875 1 95.06 17 MET B C 1
ATOM 833 O O . MET B 1 17 ? 4.176 5.805 15.133 1 95.06 17 MET B O 1
ATOM 837 N N . ILE B 1 18 ? 4.711 7.539 13.828 1 96.69 18 ILE B N 1
ATOM 838 C CA . ILE B 1 18 ? 3.668 7.262 12.844 1 96.69 18 ILE B CA 1
ATOM 839 C C . ILE B 1 18 ? 3.908 5.895 12.203 1 96.69 18 ILE B C 1
ATOM 841 O O . ILE B 1 18 ? 2.998 5.07 12.133 1 96.69 18 ILE B O 1
ATOM 845 N N . ALA B 1 19 ? 5.125 5.668 11.812 1 97.19 19 ALA B N 1
ATOM 846 C CA . ALA B 1 19 ? 5.465 4.387 11.203 1 97.19 19 ALA B CA 1
ATOM 847 C C . ALA B 1 19 ? 5.207 3.234 12.172 1 97.19 19 ALA B C 1
ATOM 849 O O . ALA B 1 19 ? 4.641 2.209 11.789 1 97.19 19 ALA B O 1
ATOM 850 N N . GLU B 1 20 ? 5.633 3.387 13.383 1 96.56 20 GLU B N 1
ATOM 851 C CA . GLU B 1 20 ? 5.434 2.352 14.391 1 96.56 20 GLU B CA 1
ATOM 852 C C . GLU B 1 20 ? 3.949 2.07 14.609 1 96.56 20 GLU B C 1
ATOM 854 O O . GLU B 1 20 ? 3.535 0.911 14.672 1 96.56 20 GLU B O 1
ATOM 859 N N . TYR B 1 21 ? 3.184 3.098 14.734 1 96.88 21 TYR B N 1
ATOM 860 C CA . TYR B 1 21 ? 1.744 2.959 14.93 1 96.88 21 TYR B CA 1
ATOM 861 C C . TYR B 1 21 ? 1.104 2.213 13.766 1 96.88 21 TYR B C 1
ATOM 863 O O . TYR B 1 21 ? 0.334 1.271 13.969 1 96.88 21 TYR B O 1
ATOM 871 N N . LEU B 1 22 ? 1.439 2.613 12.539 1 97.62 22 LEU B N 1
ATOM 872 C CA . LEU B 1 22 ? 0.852 1.994 11.359 1 97.62 22 LEU B CA 1
ATOM 873 C C . LEU B 1 22 ? 1.278 0.535 11.234 1 97.62 22 LEU B C 1
ATOM 875 O O . LEU B 1 22 ? 0.492 -0.312 10.805 1 97.62 22 LEU B O 1
ATOM 879 N N . ASN B 1 23 ? 2.521 0.25 11.633 1 97.69 23 ASN B N 1
ATOM 880 C CA . ASN B 1 23 ? 2.979 -1.135 11.602 1 97.69 23 ASN B CA 1
ATOM 881 C C . ASN B 1 23 ? 2.246 -1.988 12.633 1 97.69 23 ASN B C 1
ATOM 883 O O . ASN B 1 23 ? 2.004 -3.174 12.406 1 97.69 23 ASN B O 1
ATOM 887 N N . THR B 1 24 ? 1.895 -1.401 13.766 1 97.25 24 THR B N 1
ATOM 888 C CA . THR B 1 24 ? 1.077 -2.117 14.742 1 97.25 24 THR B CA 1
ATOM 889 C C . THR B 1 24 ? -0.291 -2.453 14.156 1 97.25 24 THR B C 1
ATOM 891 O O . THR B 1 24 ? -0.821 -3.541 14.391 1 97.25 24 THR B O 1
ATOM 894 N N . VAL B 1 25 ? -0.871 -1.545 13.406 1 96.69 25 VAL B N 1
ATOM 895 C CA . VAL B 1 25 ? -2.158 -1.749 12.75 1 96.69 25 VAL B CA 1
ATOM 896 C C . VAL B 1 25 ? -2.045 -2.883 11.727 1 96.69 25 VAL B C 1
ATOM 898 O O . VAL B 1 25 ? -2.949 -3.713 11.617 1 96.69 25 VAL B O 1
ATOM 901 N N . LEU B 1 26 ? -0.942 -2.938 11.023 1 95.69 26 LEU B N 1
ATOM 902 C CA . LEU B 1 26 ? -0.722 -3.902 9.945 1 95.69 26 LEU B CA 1
ATOM 903 C C . LEU B 1 26 ? -0.541 -5.309 10.516 1 95.69 26 LEU B C 1
ATOM 905 O O . LEU B 1 26 ? -0.744 -6.297 9.805 1 95.69 26 LEU B O 1
ATOM 909 N N . GLU B 1 27 ? -0.074 -5.48 11.758 1 92.94 27 GLU B N 1
ATOM 910 C CA . GLU B 1 27 ? 0.192 -6.785 12.352 1 92.94 27 GLU B CA 1
ATOM 911 C C . GLU B 1 27 ? -1.067 -7.645 12.383 1 92.94 27 GLU B C 1
ATOM 913 O O . GLU B 1 27 ? -1.023 -8.828 12.047 1 92.94 27 GLU B O 1
ATOM 918 N N . ASP B 1 28 ? -2.172 -7.023 12.672 1 91.75 28 ASP B N 1
ATOM 919 C CA . ASP B 1 28 ? -3.393 -7.812 12.812 1 91.75 28 ASP B CA 1
ATOM 920 C C . ASP B 1 28 ? -4.523 -7.23 11.969 1 91.75 28 ASP B C 1
ATOM 922 O O . ASP B 1 28 ? -5.633 -7.766 11.953 1 91.75 28 ASP B O 1
ATOM 926 N N . GLY B 1 29 ? -4.242 -6.215 11.336 1 92.94 29 GLY B N 1
ATOM 927 C C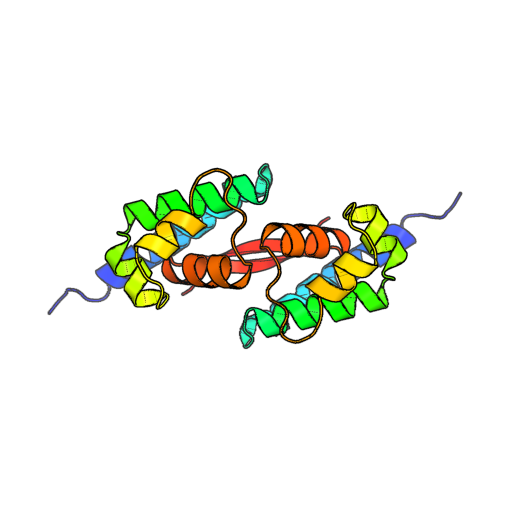A . GLY B 1 29 ? -5.301 -5.539 10.602 1 92.94 29 GLY B CA 1
ATOM 928 C C . GLY B 1 29 ? -5.262 -5.812 9.109 1 92.94 29 GLY B C 1
ATOM 929 O O . GLY B 1 29 ? -4.336 -6.457 8.617 1 92.94 29 GLY B O 1
ATOM 930 N N . ASP B 1 30 ? -6.348 -5.355 8.469 1 93.69 30 ASP B N 1
ATOM 931 C CA . ASP B 1 30 ? -6.438 -5.469 7.016 1 93.69 30 ASP B CA 1
ATOM 932 C C . ASP B 1 30 ? -6.324 -4.098 6.352 1 93.69 30 ASP B C 1
ATOM 934 O O . ASP B 1 30 ? -5.93 -3.121 6.996 1 93.69 30 ASP B O 1
ATOM 938 N N . SER B 1 31 ? -6.547 -4.07 5.055 1 95.44 31 SER B N 1
ATOM 939 C CA . SER B 1 31 ? -6.391 -2.836 4.297 1 95.44 31 SER B CA 1
ATOM 940 C C . SER B 1 31 ? -7.324 -1.746 4.812 1 95.44 31 SER B C 1
ATOM 942 O O . SER B 1 31 ? -6.953 -0.571 4.855 1 95.44 31 SER B O 1
ATOM 944 N N . SER B 1 32 ? -8.547 -2.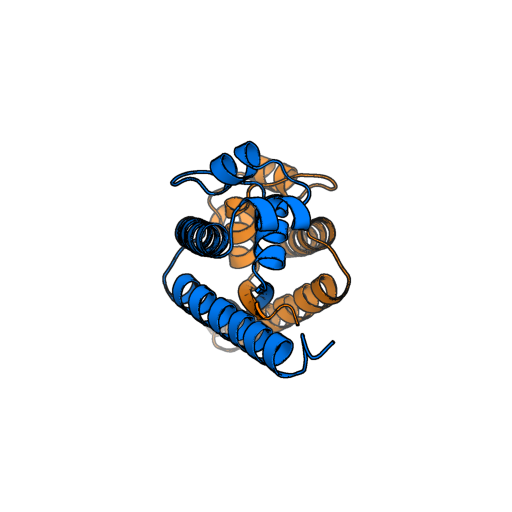098 5.215 1 96.88 32 SER B N 1
ATOM 945 C CA . SER B 1 32 ? -9.492 -1.126 5.742 1 96.88 32 SER B CA 1
ATOM 946 C C . SER B 1 32 ? -8.984 -0.502 7.039 1 96.88 32 SER B C 1
ATOM 948 O O . SER B 1 32 ? -9.133 0.703 7.254 1 96.88 32 SER B O 1
ATOM 950 N N . ASP B 1 33 ? -8.43 -1.351 7.906 1 97.12 33 ASP B N 1
ATOM 951 C CA . ASP B 1 33 ? -7.863 -0.847 9.156 1 97.12 33 ASP B CA 1
ATOM 952 C C . ASP B 1 33 ? -6.75 0.162 8.883 1 97.12 33 ASP B C 1
ATOM 954 O O . ASP B 1 33 ? -6.629 1.166 9.594 1 97.12 33 ASP B O 1
ATOM 958 N N . LEU B 1 34 ? -5.965 -0.171 7.918 1 97.44 34 LEU B N 1
ATOM 959 C CA . LEU B 1 34 ? -4.863 0.726 7.586 1 97.44 34 LEU B CA 1
ATOM 960 C C . LEU B 1 34 ? -5.387 2.059 7.062 1 97.44 34 LEU B C 1
ATOM 962 O O . LEU B 1 34 ? -4.891 3.121 7.445 1 97.44 34 LEU B O 1
ATOM 966 N N . ILE B 1 35 ? -6.387 2.023 6.23 1 97.94 35 ILE B N 1
ATOM 967 C CA . ILE B 1 35 ? -6.98 3.232 5.668 1 97.94 35 ILE B CA 1
ATOM 968 C C . ILE B 1 35 ? -7.535 4.105 6.793 1 97.94 35 ILE B C 1
ATOM 970 O O . ILE B 1 35 ? -7.305 5.316 6.816 1 97.94 35 ILE B O 1
ATOM 974 N N . VAL B 1 36 ? -8.195 3.506 7.727 1 97 36 VAL B N 1
ATOM 975 C CA . VAL B 1 36 ? -8.766 4.227 8.859 1 97 36 VAL B CA 1
ATOM 976 C C . VAL B 1 36 ? -7.648 4.879 9.672 1 97 36 VAL B C 1
ATOM 978 O O . VAL B 1 36 ? -7.746 6.051 10.047 1 97 36 VAL B O 1
ATOM 981 N N . ALA B 1 37 ? -6.617 4.113 9.93 1 97.75 37 ALA B N 1
ATOM 982 C CA . ALA B 1 37 ? -5.492 4.629 10.7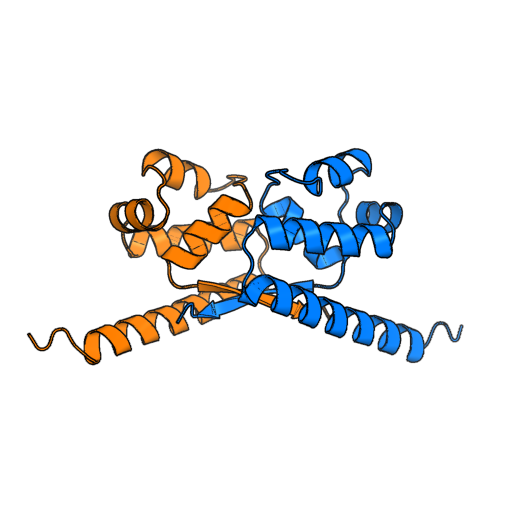03 1 97.75 37 ALA B CA 1
ATOM 983 C C . ALA B 1 37 ? -4.836 5.812 10 1 97.75 37 ALA B C 1
ATOM 985 O O . ALA B 1 37 ? -4.539 6.832 10.625 1 97.75 37 ALA B O 1
ATOM 986 N N . ILE B 1 38 ? -4.621 5.656 8.734 1 98 38 ILE B N 1
ATOM 987 C CA . ILE B 1 38 ? -4.039 6.734 7.941 1 98 38 ILE B CA 1
ATOM 988 C C . ILE B 1 38 ? -4.953 7.961 7.984 1 98 38 ILE B C 1
ATOM 990 O O . ILE B 1 38 ? -4.48 9.086 8.141 1 98 38 ILE B O 1
ATOM 994 N N . GLY B 1 39 ? -6.172 7.738 7.793 1 97.69 39 GLY B N 1
ATOM 995 C CA . GLY B 1 39 ? -7.141 8.82 7.867 1 97.69 39 GLY B CA 1
ATOM 996 C C . GLY B 1 39 ? -7.109 9.555 9.195 1 97.69 39 GLY B C 1
ATOM 997 O O . GLY B 1 39 ? -7.168 10.789 9.234 1 97.69 39 GLY B O 1
ATOM 998 N N . ASN B 1 40 ? -7.055 8.852 10.312 1 97.31 40 ASN B N 1
ATOM 999 C CA . ASN B 1 40 ? -6.977 9.453 11.641 1 97.31 40 ASN B CA 1
ATOM 1000 C C . ASN B 1 40 ? -5.73 10.32 11.781 1 97.31 40 ASN B C 1
ATOM 1002 O O . ASN B 1 40 ? -5.797 11.422 12.336 1 97.31 40 ASN B O 1
ATOM 1006 N N . ILE B 1 41 ? -4.652 9.781 11.305 1 97.5 41 ILE B N 1
ATOM 1007 C CA . ILE B 1 41 ? -3.4 10.531 11.359 1 97.5 41 ILE B CA 1
ATOM 1008 C C . ILE B 1 41 ? -3.516 11.797 10.508 1 97.5 41 ILE B C 1
ATOM 1010 O O . ILE B 1 41 ? -3.111 12.875 10.938 1 97.5 41 ILE B O 1
ATOM 1014 N N . ALA B 1 42 ? -4.047 11.68 9.305 1 97.44 42 ALA B N 1
ATOM 1015 C CA . ALA B 1 42 ? -4.227 12.812 8.398 1 97.44 42 ALA B CA 1
ATOM 1016 C C . ALA B 1 42 ? -5.078 13.906 9.047 1 97.44 42 ALA B C 1
ATOM 1018 O O . ALA B 1 42 ? -4.734 15.086 8.984 1 97.44 42 ALA B O 1
ATOM 1019 N N . LYS B 1 43 ? -6.137 13.516 9.664 1 96.69 43 LYS B N 1
ATOM 1020 C CA . LYS B 1 43 ? -7.012 14.461 10.352 1 96.69 43 LYS B CA 1
ATOM 1021 C C . LYS B 1 43 ? -6.277 15.148 11.492 1 96.69 43 LYS B C 1
ATOM 1023 O O . LYS B 1 43 ? -6.438 16.359 11.703 1 96.69 43 LYS B O 1
ATOM 1028 N N . ALA B 1 44 ? -5.531 14.406 12.242 1 95.56 44 ALA B N 1
ATOM 1029 C CA . ALA B 1 44 ? -4.777 14.961 13.359 1 95.56 44 ALA B CA 1
ATOM 1030 C C . ALA B 1 44 ? -3.764 16 12.883 1 95.56 44 ALA B C 1
ATOM 1032 O O . ALA B 1 44 ? -3.553 17.016 13.539 1 95.56 44 ALA B O 1
ATOM 1033 N N . ILE B 1 45 ? -3.094 15.734 11.812 1 94.38 45 ILE B N 1
ATOM 1034 C CA . ILE B 1 45 ? -2.117 16.641 11.242 1 94.38 45 ILE B CA 1
ATOM 1035 C C . ILE B 1 45 ? -2.828 17.875 10.68 1 94.38 45 ILE B C 1
ATOM 1037 O O . ILE B 1 45 ? -2.348 19 10.82 1 94.38 45 ILE B O 1
ATOM 1041 N N . GLY B 1 46 ? -3.959 17.703 10.133 1 96.88 46 GLY B N 1
ATOM 1042 C CA . GLY B 1 46 ? -4.738 18.734 9.477 1 96.88 46 GLY B CA 1
ATOM 1043 C C . GLY B 1 46 ? -4.941 18.484 7.996 1 96.88 46 GLY B C 1
ATOM 1044 O O . GLY B 1 46 ? -3.979 18.5 7.223 1 96.88 46 GLY B O 1
ATOM 1045 N N . MET B 1 47 ? -6.184 18.438 7.566 1 97.5 47 MET B N 1
ATOM 1046 C CA . MET B 1 47 ? -6.539 18.047 6.199 1 97.5 47 MET B CA 1
ATOM 1047 C C . MET B 1 47 ? -6.09 19.109 5.207 1 97.5 47 MET B C 1
ATOM 1049 O O . MET B 1 47 ? -5.816 18.812 4.043 1 97.5 47 MET B O 1
ATOM 1053 N N . THR B 1 48 ? -6.004 20.359 5.609 1 98 48 THR B N 1
ATOM 1054 C CA . THR B 1 48 ? -5.5 21.422 4.738 1 98 48 THR B CA 1
ATOM 1055 C C . THR B 1 48 ? -4.047 21.156 4.355 1 98 48 THR B C 1
ATOM 1057 O O . THR B 1 48 ? -3.686 21.234 3.178 1 98 48 THR B O 1
ATOM 1060 N N . LYS B 1 49 ? -3.25 20.812 5.352 1 97.69 49 LYS B N 1
ATOM 1061 C CA . LYS B 1 49 ? -1.846 20.484 5.105 1 97.69 49 LYS B CA 1
ATOM 1062 C C . LYS B 1 49 ? -1.706 19.25 4.23 1 97.69 49 LYS B C 1
ATOM 1064 O O . LYS B 1 49 ? -0.876 19.219 3.318 1 97.69 49 LYS B O 1
ATOM 1069 N N . ILE B 1 50 ? -2.516 18.234 4.508 1 98 50 ILE B N 1
ATOM 1070 C CA . ILE B 1 50 ? -2.486 17 3.732 1 98 50 ILE B CA 1
ATOM 1071 C C . ILE B 1 50 ? -2.861 17.297 2.281 1 98 50 ILE B C 1
ATOM 1073 O O . ILE B 1 50 ? -2.234 16.781 1.354 1 98 50 ILE B O 1
ATOM 1077 N N . ALA B 1 51 ? -3.863 18.109 2.074 1 98.69 51 ALA B N 1
ATOM 1078 C C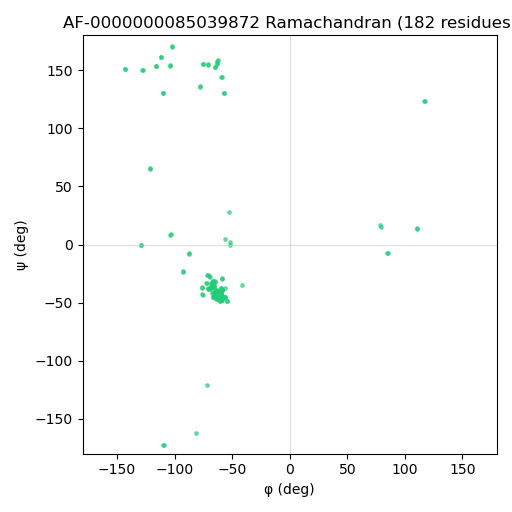A . ALA B 1 51 ? -4.293 18.484 0.733 1 98.69 51 ALA B CA 1
ATOM 1079 C C . ALA B 1 51 ? -3.16 19.172 -0.031 1 98.69 51 ALA B C 1
ATOM 1081 O O . ALA B 1 51 ? -2.92 18.859 -1.2 1 98.69 51 ALA B O 1
ATOM 1082 N N . GLU B 1 52 ? -2.471 20.031 0.575 1 98.31 52 GLU B N 1
ATOM 1083 C CA . GLU B 1 52 ? -1.354 20.75 -0.037 1 98.31 52 GLU B CA 1
ATOM 1084 C C . GLU B 1 52 ? -0.238 19.781 -0.435 1 98.31 52 GLU B C 1
ATOM 1086 O O . GLU B 1 52 ? 0.28 19.859 -1.552 1 98.31 52 GLU B O 1
ATOM 1091 N N . LYS B 1 53 ? 0.071 18.859 0.427 1 97.12 53 LYS B N 1
ATOM 1092 C CA . LYS B 1 53 ? 1.178 17.938 0.189 1 97.12 53 LYS B CA 1
ATOM 1093 C C . LYS B 1 53 ? 0.824 16.922 -0.892 1 97.12 53 LYS B C 1
ATOM 1095 O O . LYS B 1 53 ? 1.695 16.484 -1.643 1 97.12 53 LYS B O 1
ATOM 1100 N N . THR B 1 54 ? -0.431 16.531 -0.975 1 97.94 54 THR B N 1
ATOM 1101 C CA . THR B 1 54 ? -0.843 15.477 -1.884 1 97.94 54 THR B CA 1
ATOM 1102 C C . THR B 1 54 ? -1.3 16.047 -3.221 1 97.94 54 THR B C 1
ATOM 1104 O O . THR B 1 54 ? -1.401 15.328 -4.211 1 97.94 54 THR B O 1
ATOM 1107 N N . GLY B 1 55 ? -1.714 17.297 -3.252 1 98.25 55 GLY B N 1
ATOM 1108 C CA . GLY B 1 55 ? -2.311 17.891 -4.434 1 98.25 55 GLY B CA 1
ATOM 1109 C C . GLY B 1 55 ? -3.764 17.516 -4.633 1 98.25 55 GLY B C 1
ATOM 1110 O O . GLY B 1 55 ? -4.32 17.688 -5.715 1 98.25 55 GLY B O 1
ATOM 1111 N N . MET B 1 56 ? -4.398 16.984 -3.623 1 98.38 56 MET B N 1
ATOM 1112 C CA . MET B 1 56 ? -5.805 16.594 -3.674 1 98.38 56 MET B CA 1
ATOM 1113 C C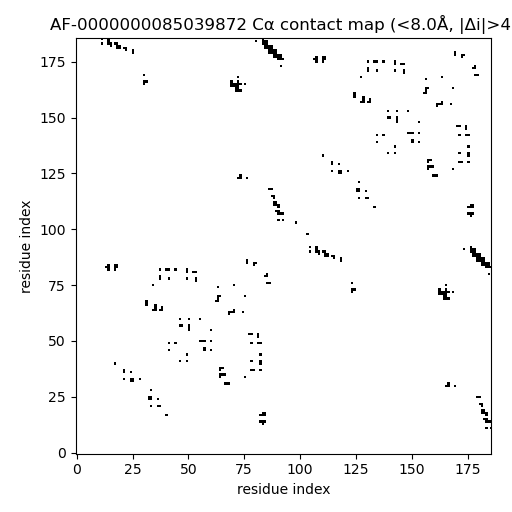 . MET B 1 56 ? -6.676 17.609 -2.932 1 98.38 56 MET B C 1
ATOM 1115 O O . MET B 1 56 ? -6.195 18.312 -2.039 1 98.38 56 MET B O 1
ATOM 1119 N N . SER B 1 57 ? -7.906 17.688 -3.322 1 98.5 57 SER B N 1
ATOM 1120 C CA . SER B 1 57 ? -8.812 18.578 -2.607 1 98.5 57 SER B CA 1
ATOM 1121 C C . SER B 1 57 ? -9.219 17.984 -1.261 1 98.5 57 SER B C 1
ATOM 1123 O O . SER B 1 57 ? -9.227 16.766 -1.087 1 98.5 57 SER B O 1
ATOM 1125 N N . ARG B 1 58 ? -9.586 18.859 -0.368 1 98.12 58 ARG B N 1
ATOM 1126 C CA . ARG B 1 58 ? -10.047 18.422 0.943 1 98.12 58 ARG B CA 1
ATOM 1127 C C . ARG B 1 58 ? -11.258 17.5 0.816 1 98.12 58 ARG B C 1
ATOM 1129 O O . ARG B 1 58 ? -11.281 16.422 1.409 1 98.12 58 ARG B O 1
ATOM 1136 N N . PRO B 1 59 ? -12.266 17.797 0.062 1 98.19 59 PRO B N 1
ATOM 1137 C CA . PRO B 1 59 ? -13.391 16.875 -0.092 1 98.19 59 PRO B CA 1
ATOM 1138 C C . PRO B 1 59 ? -12.977 15.516 -0.646 1 98.19 59 PRO B C 1
ATOM 1140 O O . PRO B 1 59 ? -13.477 14.484 -0.198 1 98.19 59 PRO B O 1
ATOM 1143 N N . SER B 1 60 ? -12.078 15.492 -1.57 1 98.5 60 SER B N 1
ATOM 1144 C CA . SER B 1 60 ? -11.586 14.234 -2.127 1 98.5 60 SER B CA 1
ATOM 1145 C C . SER B 1 60 ? -10.883 13.398 -1.062 1 98.5 60 SER B C 1
ATOM 1147 O O . SER B 1 60 ? -11.055 12.172 -1.016 1 98.5 60 SER B O 1
ATOM 1149 N N . LEU B 1 61 ? -10.141 14.047 -0.242 1 98.69 61 LEU B N 1
ATOM 1150 C CA . LEU B 1 61 ? -9.406 13.359 0.812 1 98.69 61 LEU B CA 1
ATOM 1151 C C . LEU B 1 61 ?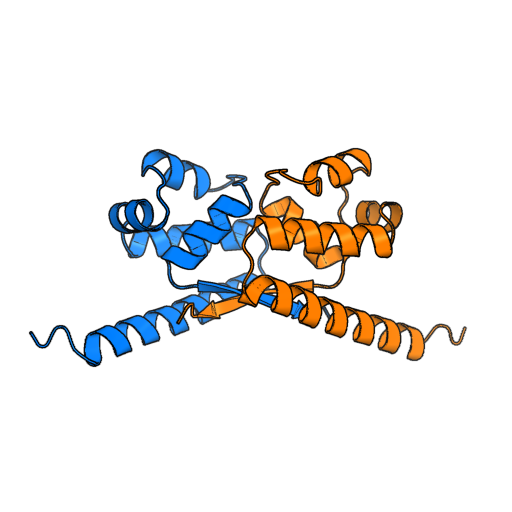 -10.359 12.773 1.844 1 98.69 61 LEU B C 1
ATOM 1153 O O . LEU B 1 61 ? -10.188 11.633 2.277 1 98.69 61 LEU B O 1
ATOM 1157 N N . TYR B 1 62 ? -11.359 13.469 2.213 1 98.19 62 TYR B N 1
ATOM 1158 C CA . TYR B 1 62 ? -12.344 12.977 3.168 1 98.19 62 TYR B CA 1
ATOM 1159 C C . TYR B 1 62 ? -13.086 11.766 2.607 1 98.19 62 TYR B C 1
ATOM 1161 O O . TYR B 1 62 ? -13.367 10.812 3.336 1 98.19 62 TYR B O 1
ATOM 1169 N N . LYS B 1 63 ? -13.391 11.859 1.39 1 98.19 63 LYS B N 1
ATOM 1170 C CA . LYS B 1 63 ? -14.07 10.734 0.748 1 98.19 63 LYS B CA 1
ATOM 1171 C C . LYS B 1 63 ? -13.172 9.5 0.698 1 98.19 63 LYS B C 1
ATOM 1173 O O . LYS B 1 63 ? -13.609 8.391 1.001 1 98.19 63 LYS B O 1
ATOM 1178 N N . ALA B 1 64 ? -11.984 9.688 0.333 1 98.44 64 ALA B N 1
ATOM 1179 C CA . ALA B 1 64 ? -11.039 8.586 0.153 1 98.44 64 ALA B CA 1
ATOM 1180 C C . ALA B 1 64 ? -10.711 7.918 1.487 1 98.44 64 ALA B C 1
ATOM 1182 O O . ALA B 1 64 ? -10.43 6.719 1.536 1 98.44 64 ALA B O 1
ATOM 1183 N N . LEU B 1 65 ? -10.719 8.68 2.574 1 98.25 65 LEU B N 1
ATOM 1184 C CA . LEU B 1 65 ? -10.273 8.18 3.869 1 98.25 65 LEU B CA 1
ATOM 1185 C C . LEU B 1 65 ? -11.461 7.883 4.773 1 98.25 65 LEU B C 1
ATOM 1187 O O . LEU B 1 65 ? -11.289 7.645 5.973 1 98.25 65 LEU B O 1
ATOM 1191 N N . ALA B 1 66 ? -12.633 7.949 4.215 1 96.75 66 ALA B N 1
ATOM 1192 C CA . ALA B 1 66 ? -13.844 7.672 4.977 1 96.75 66 ALA B CA 1
ATOM 1193 C C . ALA B 1 66 ? -13.953 6.184 5.305 1 96.75 66 ALA B C 1
ATOM 1195 O O . ALA B 1 66 ? -13.383 5.344 4.605 1 96.75 66 ALA B O 1
ATOM 1196 N N . ASP B 1 67 ? -14.664 5.863 6.359 1 93.56 67 ASP B N 1
ATOM 1197 C CA . ASP B 1 67 ? -14.93 4.469 6.703 1 93.56 67 ASP B CA 1
ATOM 1198 C C . ASP B 1 67 ? -15.625 3.742 5.551 1 93.56 67 ASP B C 1
ATOM 1200 O O . ASP B 1 67 ? -16.594 4.25 4.984 1 93.56 67 ASP B O 1
ATOM 1204 N N . GLY B 1 68 ? -15.047 2.559 5.223 1 95.19 68 GLY B N 1
ATOM 1205 C CA . GLY B 1 68 ? -15.672 1.742 4.195 1 95.19 68 GLY B CA 1
ATOM 1206 C C . GLY B 1 68 ? -15.266 2.131 2.789 1 95.19 68 GLY B C 1
ATOM 1207 O O . GLY B 1 68 ? -15.633 1.461 1.822 1 95.19 68 GLY B O 1
ATOM 1208 N N . ALA B 1 69 ? -14.516 3.246 2.609 1 97.19 69 ALA B N 1
ATOM 1209 C CA . ALA B 1 69 ? -14.07 3.682 1.289 1 97.19 69 ALA B CA 1
ATOM 1210 C C . ALA B 1 69 ? -13.133 2.652 0.663 1 97.19 69 ALA B C 1
ATOM 1212 O O . ALA B 1 69 ? -12.531 1.836 1.368 1 97.19 69 ALA B O 1
ATOM 1213 N N . LYS B 1 70 ? -13.078 2.674 -0.615 1 97.88 70 LYS B N 1
ATOM 1214 C CA . LYS B 1 70 ? -12.172 1.844 -1.403 1 97.88 70 LYS B CA 1
ATOM 1215 C C . LYS B 1 70 ? -11.258 2.701 -2.271 1 97.88 70 LYS B C 1
ATOM 1217 O O . LYS B 1 70 ? -11.297 2.615 -3.5 1 97.88 70 LYS B O 1
ATOM 1222 N N . PRO B 1 71 ? -10.422 3.445 -1.661 1 98.69 71 PRO B N 1
ATOM 1223 C CA . PRO B 1 71 ? -9.57 4.387 -2.4 1 98.69 71 PRO B CA 1
ATOM 1224 C C . PRO B 1 71 ? -8.617 3.686 -3.365 1 98.69 71 PRO B C 1
ATOM 1226 O O . PRO B 1 71 ? -8.328 2.496 -3.203 1 98.69 71 PRO B O 1
ATOM 1229 N N . GLN B 1 72 ? -8.211 4.492 -4.32 1 98.56 72 GLN B N 1
ATOM 1230 C CA . GLN B 1 72 ? -7.152 4.031 -5.211 1 98.56 72 GLN B CA 1
ATOM 1231 C C . GLN B 1 72 ? -5.844 3.826 -4.453 1 98.56 72 GLN B C 1
ATOM 1233 O O . GLN B 1 72 ? -5.57 4.523 -3.473 1 98.56 72 GLN B O 1
ATOM 1238 N N . PHE B 1 73 ? -5.055 2.914 -5 1 98.56 73 PHE B N 1
ATOM 1239 C CA . PHE B 1 73 ? -3.742 2.639 -4.426 1 98.56 73 PHE B CA 1
ATOM 1240 C C . PHE B 1 73 ? -2.875 3.893 -4.43 1 98.56 73 PHE B C 1
ATOM 1242 O O . PHE B 1 73 ? -2.27 4.234 -3.412 1 98.56 73 PHE B O 1
ATOM 1249 N N . GLU B 1 74 ? -2.877 4.613 -5.508 1 98 74 GLU B N 1
ATOM 1250 C CA . GLU B 1 74 ? -2.072 5.824 -5.641 1 98 74 GLU B CA 1
ATOM 1251 C C . GLU B 1 74 ? -2.467 6.863 -4.598 1 98 74 GLU B C 1
ATOM 1253 O O . GLU B 1 74 ? -1.605 7.551 -4.039 1 98 74 GLU B O 1
ATOM 1258 N N . THR B 1 75 ? -3.703 7 -4.332 1 98.38 75 THR B N 1
ATOM 1259 C CA . THR B 1 75 ? -4.207 7.953 -3.352 1 98.38 75 THR B CA 1
ATOM 1260 C C . THR B 1 75 ? -3.65 7.648 -1.965 1 98.38 75 THR B C 1
ATOM 1262 O O . THR B 1 75 ? -3.141 8.539 -1.282 1 98.38 75 THR B O 1
ATOM 1265 N N . ILE B 1 76 ? -3.74 6.359 -1.577 1 98.38 76 ILE B N 1
ATOM 1266 C CA . ILE B 1 76 ? -3.27 5.957 -0.257 1 98.38 76 ILE B CA 1
ATOM 1267 C C . ILE B 1 76 ? -1.763 6.176 -0.156 1 98.38 76 ILE B C 1
ATOM 1269 O O . ILE B 1 76 ? -1.263 6.625 0.878 1 98.38 76 ILE B O 1
ATOM 1273 N N . MET B 1 77 ? -1.073 5.875 -1.222 1 97.56 77 MET B N 1
ATOM 1274 C CA . MET B 1 77 ? 0.372 6.086 -1.224 1 97.56 77 MET B CA 1
ATOM 1275 C C . MET B 1 77 ? 0.708 7.562 -1.038 1 97.56 77 MET B C 1
ATOM 1277 O O . MET B 1 77 ? 1.618 7.906 -0.282 1 97.56 77 MET B O 1
ATOM 1281 N N . LYS B 1 78 ? 0.02 8.438 -1.712 1 97.12 78 LYS B N 1
ATOM 1282 C CA . LYS B 1 78 ? 0.249 9.875 -1.589 1 97.12 78 LYS B CA 1
ATOM 1283 C C . LYS B 1 78 ? -0.022 10.359 -0.166 1 97.12 78 LYS B C 1
ATOM 1285 O O . LYS B 1 78 ? 0.76 11.125 0.394 1 97.12 78 LYS B O 1
ATOM 1290 N N . VAL B 1 79 ? -1.145 9.93 0.364 1 98.38 79 VAL B N 1
ATOM 1291 C CA . VAL B 1 79 ? -1.503 10.359 1.709 1 98.38 79 VAL B CA 1
ATOM 1292 C C . VAL B 1 79 ? -0.507 9.797 2.719 1 98.38 79 VAL B C 1
ATOM 1294 O O . VAL B 1 79 ? -0.106 10.484 3.658 1 98.38 79 VAL B O 1
ATOM 1297 N N . LEU B 1 80 ? -0.131 8.531 2.582 1 97.94 80 LEU B N 1
ATOM 1298 C CA . LEU B 1 80 ? 0.856 7.918 3.461 1 97.94 80 LEU B CA 1
ATOM 1299 C C . LEU B 1 80 ? 2.146 8.734 3.482 1 97.94 80 LEU B C 1
ATOM 1301 O O . LEU B 1 80 ? 2.697 9.008 4.551 1 97.94 80 LEU B O 1
ATOM 1305 N N . LYS B 1 81 ? 2.619 9.078 2.352 1 96.5 81 LYS B N 1
ATOM 1306 C CA . LYS B 1 81 ? 3.822 9.906 2.262 1 96.5 81 LYS B CA 1
ATOM 1307 C C . LYS B 1 81 ? 3.617 11.25 2.943 1 96.5 81 LYS B C 1
ATOM 1309 O O . LYS B 1 81 ? 4.5 11.734 3.656 1 96.5 81 LYS B O 1
ATOM 1314 N N . ALA B 1 82 ? 2.486 11.859 2.77 1 96.81 82 ALA B N 1
ATOM 1315 C CA . ALA B 1 82 ? 2.172 13.172 3.32 1 96.81 82 ALA B CA 1
ATOM 1316 C C . ALA B 1 82 ? 2.145 13.141 4.844 1 96.81 82 ALA B C 1
ATOM 1318 O O . ALA B 1 82 ? 2.471 14.133 5.504 1 96.81 82 ALA B O 1
ATOM 1319 N N . VAL B 1 83 ? 1.754 11.992 5.387 1 96.75 83 VAL B N 1
ATOM 1320 C CA . VAL B 1 83 ? 1.667 11.914 6.84 1 96.75 83 VAL B CA 1
ATOM 1321 C C . VAL B 1 83 ? 3.02 11.508 7.418 1 96.75 83 VAL B C 1
ATOM 1323 O O . VAL B 1 83 ? 3.186 11.438 8.641 1 96.75 83 VAL B O 1
ATOM 1326 N N . GLY B 1 84 ? 3.943 11.148 6.582 1 96.06 84 GLY B N 1
ATOM 1327 C CA . GLY B 1 84 ? 5.305 10.922 7.039 1 96.06 84 GLY B CA 1
ATOM 1328 C C . GLY B 1 84 ? 5.715 9.461 6.988 1 96.06 84 GLY B C 1
ATOM 1329 O O . GLY B 1 84 ? 6.676 9.055 7.645 1 96.06 84 GLY B O 1
ATOM 1330 N N . GLY B 1 85 ? 4.918 8.656 6.285 1 96.44 85 GLY B N 1
ATOM 1331 C CA . GLY B 1 85 ? 5.238 7.254 6.09 1 96.44 85 GLY B CA 1
ATOM 1332 C C . GLY B 1 85 ? 5.586 6.918 4.648 1 96.44 85 GLY B C 1
ATOM 1333 O O . GLY B 1 85 ? 5.312 7.703 3.74 1 96.44 85 GLY B O 1
ATOM 1334 N N . GLN B 1 86 ? 6.219 5.809 4.516 1 96.12 86 GLN B N 1
ATOM 1335 C CA . GLN B 1 86 ? 6.5 5.234 3.203 1 96.12 86 GLN B CA 1
ATOM 1336 C 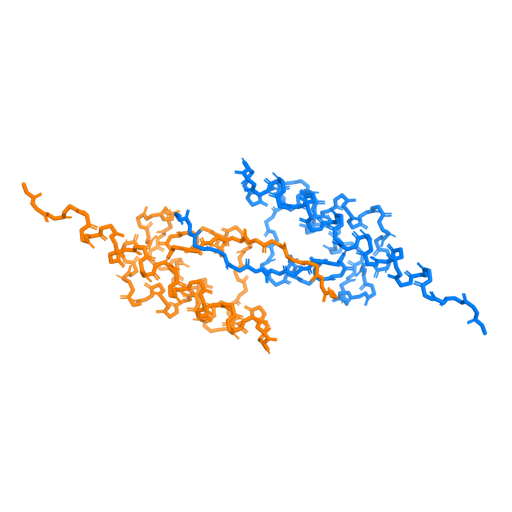C . GLN B 1 86 ? 6.391 3.711 3.232 1 96.12 86 GLN B C 1
ATOM 1338 O O . GLN B 1 86 ? 6.75 3.078 4.227 1 96.12 86 GLN B O 1
ATOM 1343 N N . ILE B 1 87 ? 6.035 3.205 2.096 1 96.69 87 ILE B N 1
ATOM 1344 C CA . ILE B 1 87 ? 5.848 1.76 2.021 1 96.69 87 ILE B CA 1
ATOM 1345 C C . ILE B 1 87 ? 7.207 1.067 1.925 1 96.69 87 ILE B C 1
ATOM 1347 O O . ILE B 1 87 ? 8.094 1.525 1.2 1 96.69 87 ILE B O 1
ATOM 1351 N N . ASN B 1 88 ? 7.309 0.124 2.625 1 96.62 88 ASN B N 1
ATOM 1352 C CA . ASN B 1 88 ? 8.328 -0.911 2.506 1 96.62 88 ASN B CA 1
ATOM 1353 C C . ASN B 1 88 ? 7.715 -2.305 2.451 1 96.62 88 ASN B C 1
ATOM 1355 O O . ASN B 1 88 ? 6.582 -2.506 2.9 1 96.62 88 ASN B O 1
ATOM 1359 N N . ILE B 1 89 ? 8.453 -3.211 1.732 1 97.38 89 ILE B N 1
ATOM 1360 C CA . ILE B 1 89 ? 7.895 -4.547 1.558 1 97.38 89 ILE B CA 1
ATOM 1361 C C . ILE B 1 89 ? 8.703 -5.555 2.367 1 97.38 89 ILE B C 1
ATOM 1363 O O . ILE B 1 89 ? 9.938 -5.527 2.35 1 97.38 89 ILE B O 1
ATOM 1367 N N . LYS B 1 90 ? 8.055 -6.359 3.125 1 96.44 90 LYS B N 1
ATOM 1368 C CA . LYS B 1 90 ? 8.68 -7.5 3.791 1 96.44 90 LYS B CA 1
ATOM 1369 C C . LYS B 1 90 ? 8.094 -8.82 3.295 1 96.44 90 LYS B C 1
ATOM 1371 O O . LYS B 1 90 ? 6.98 -8.844 2.762 1 96.44 90 LYS B O 1
ATOM 1376 N N . PRO B 1 91 ? 8.914 -9.867 3.393 1 94.69 91 PRO B N 1
ATOM 1377 C CA . PRO B 1 91 ? 8.336 -11.164 3.027 1 94.69 91 PRO B CA 1
ATOM 1378 C C . PRO B 1 91 ? 7.125 -11.531 3.875 1 94.69 91 PRO B C 1
ATOM 1380 O O . PRO B 1 91 ? 7.051 -11.164 5.051 1 94.69 91 PRO B O 1
ATOM 1383 N N . SER B 1 92 ? 6.125 -12.203 3.242 1 86.12 92 SER B N 1
ATOM 1384 C CA . SER B 1 92 ? 4.906 -12.562 3.963 1 86.12 92 SER B CA 1
ATOM 1385 C C . SER B 1 92 ? 5.191 -13.602 5.043 1 86.12 92 SER B C 1
ATOM 1387 O O . SER B 1 92 ? 4.445 -13.719 6.016 1 86.12 92 SER B O 1
ATOM 1389 N N . SER B 1 93 ? 6.012 -14.477 4.902 1 74.88 93 SER B N 1
ATOM 1390 C CA . SER B 1 93 ? 6.402 -15.469 5.895 1 74.88 93 SER B CA 1
ATOM 1391 C C . SER B 1 93 ? 7.637 -15.016 6.672 1 74.88 93 SER B C 1
ATOM 1393 O O . SER B 1 93 ? 8.469 -14.273 6.148 1 74.88 93 SER B O 1
#

Nearest PDB structures (foldseek):
  6af4-assembly2_F  TM=6.862E-01  e=1.562E-02  Streptococcus pneumoniae TIGR4
  8ezt-assembly1_D-2  TM=7.417E-01  e=1.325E-01  Legionella pneumophila
  5woq-assembly2_C  TM=7.992E-01  e=5.219E-01  Mycolicibacterium smegmatis MC2 155
  6u0i-assembly1_B  TM=7.423E-01  e=3.556E-01  Escherichia coli str. K-12 substr. DH10B
  4x4b-assembly1_B  TM=7.190E-01  e=4.941E-01  Enterobacter sp. RFL1396